Protein AF-A0A1J4KZP5-F1 (afdb_monomer_lite)

Organism: NCBI:txid1144522

Foldseek 3Di:
DDDDDDDPDPPPDDDPPDPPDPPDDDPPPDDDDPPVVVVVVVVVVVVVVVVVVVVVVVVVVVVVVVVVVVVVVVVVVVVVVVVVVVVVVVVVVVVVVVVVVVVVVVVVLVVLVVLLVVQQVCLAVQHDPVPDPPDPVVVNCVSNVHDRHRPPVPPPVVNVVVLVVDPQNPPPDDPVSVVVSVVVVVVVVVVVVVVDPPPPPVPVVVVVVVVVVVVVVVVVVVVVVVVVVVVVVVVVVVVVVVVVVVDPPVVVVVVVVVVVVVVVPPD

pLDDT: mean 77.29, std 19.83, range [34.78, 98.38]

Sequence (267 aa):
MQTLNFSASADELDLQGKLSKRITPKTARVKYQNHSTLQLLKSDINKYSLEIDALSEINTESRNECNTLVENIEAISKGLNHNIDMITETNRKLERSNAKLNYSIDRQAYLIKKISSLYRDLSLSGIDIKKFDNVEFDLIVKLTGKEYKVKNFDINESIRKMINQTPYFKGVKGHEDFLRRCSSLVKDSNEVIFRLPKFTGNGYQEKINKLKAYNEEMHAKIAEEINELSYEKDRIVNQASTSNSKIPNSKKYLDILLSTNDDLYAF

Structure (mmCIF, N/CA/C/O backbone):
data_AF-A0A1J4KZP5-F1
#
_entry.id   AF-A0A1J4KZP5-F1
#
loop_
_atom_site.group_PDB
_atom_site.id
_atom_site.type_symbol
_atom_site.label_atom_id
_atom_site.label_alt_id
_atom_site.label_comp_id
_atom_site.label_asym_id
_atom_site.label_entity_id
_atom_site.label_seq_id
_atom_site.pdbx_PDB_ins_code
_atom_site.Cartn_x
_atom_site.Cartn_y
_atom_site.Cartn_z
_atom_site.occupancy
_atom_site.B_iso_or_equiv
_atom_site.auth_seq_id
_atom_site.auth_comp_id
_atom_site.auth_asym_id
_atom_site.auth_atom_id
_atom_site.pdbx_PDB_model_num
ATOM 1 N N . MET A 1 1 ? -0.290 2.948 -26.843 1.00 42.56 1 MET A N 1
ATOM 2 C CA . MET A 1 1 ? -0.193 2.973 -28.315 1.00 42.56 1 MET A CA 1
ATOM 3 C C . MET A 1 1 ? -0.294 4.419 -28.759 1.00 42.56 1 MET A C 1
ATOM 5 O O . MET A 1 1 ? -1.391 4.948 -28.842 1.00 42.56 1 MET A O 1
ATOM 9 N N . GLN A 1 2 ? 0.849 5.079 -28.927 1.00 36.44 2 GLN A N 1
ATOM 10 C CA . GLN A 1 2 ? 0.938 6.391 -29.561 1.00 36.44 2 GLN A CA 1
ATOM 11 C C . GLN A 1 2 ? 1.571 6.158 -30.929 1.00 36.44 2 GLN A C 1
ATOM 13 O O . GLN A 1 2 ? 2.688 5.657 -31.024 1.00 36.44 2 GLN A O 1
ATOM 18 N N . THR A 1 3 ? 0.810 6.435 -31.978 1.00 34.84 3 THR A N 1
ATOM 19 C CA . THR A 1 3 ? 1.277 6.461 -33.361 1.00 34.84 3 THR A CA 1
ATOM 20 C C . THR A 1 3 ? 2.194 7.666 -33.532 1.00 34.84 3 THR A C 1
ATOM 22 O O . THR A 1 3 ? 1.734 8.806 -33.467 1.00 34.84 3 THR A O 1
ATOM 25 N N . LEU A 1 4 ? 3.492 7.424 -33.716 1.00 35.78 4 LEU A N 1
ATOM 26 C CA . LEU A 1 4 ? 4.426 8.456 -34.152 1.00 35.78 4 LEU A CA 1
ATOM 27 C C . LEU A 1 4 ? 4.206 8.693 -35.648 1.00 35.78 4 LEU A C 1
ATOM 29 O O . LEU A 1 4 ? 4.568 7.868 -36.484 1.00 35.78 4 LEU A O 1
ATOM 33 N N . ASN A 1 5 ? 3.568 9.821 -35.957 1.00 36.59 5 ASN A N 1
ATOM 34 C CA . ASN A 1 5 ? 3.497 10.383 -37.297 1.00 36.59 5 ASN A CA 1
ATOM 35 C C . ASN A 1 5 ? 4.912 10.759 -37.748 1.00 36.59 5 ASN A C 1
ATOM 37 O O . ASN A 1 5 ? 5.456 11.772 -37.312 1.00 36.59 5 ASN A O 1
ATOM 41 N N . PHE A 1 6 ? 5.489 9.963 -38.645 1.00 34.78 6 PHE A N 1
ATOM 42 C CA . PHE A 1 6 ? 6.582 10.424 -39.489 1.00 34.78 6 PHE A CA 1
ATOM 43 C C . PHE A 1 6 ? 5.989 11.355 -40.548 1.00 34.78 6 PHE A C 1
ATOM 45 O O . PHE A 1 6 ? 5.356 10.914 -41.505 1.00 34.78 6 PHE A O 1
ATOM 52 N N . SER A 1 7 ? 6.167 12.661 -40.359 1.00 34.94 7 SER A N 1
ATOM 53 C CA . SER A 1 7 ? 6.019 13.631 -41.436 1.00 34.94 7 SER A CA 1
ATOM 54 C C . SER A 1 7 ? 7.129 13.371 -42.453 1.00 34.94 7 SER A C 1
ATOM 56 O O . SER A 1 7 ? 8.280 13.747 -42.232 1.00 34.94 7 SER A O 1
ATOM 58 N N . ALA A 1 8 ? 6.786 12.698 -43.550 1.00 38.16 8 ALA A N 1
ATOM 59 C CA . ALA A 1 8 ? 7.582 12.737 -44.764 1.00 38.16 8 ALA A CA 1
ATOM 60 C C . ALA A 1 8 ? 7.671 14.207 -45.203 1.00 38.16 8 ALA A C 1
ATOM 62 O O . ALA A 1 8 ? 6.655 14.824 -45.527 1.00 38.16 8 ALA A O 1
ATOM 63 N N . SER A 1 9 ? 8.871 14.785 -45.125 1.00 37.03 9 SER A N 1
ATOM 64 C CA . SER A 1 9 ? 9.136 16.109 -45.679 1.00 37.03 9 SER A CA 1
ATOM 65 C C . SER A 1 9 ? 8.999 16.016 -47.192 1.00 37.03 9 SER A C 1
ATOM 67 O O . SER A 1 9 ? 9.661 15.210 -47.845 1.00 37.03 9 SER A O 1
ATOM 69 N N . ALA A 1 10 ? 8.074 16.809 -47.712 1.00 42.78 10 ALA A N 1
ATOM 70 C CA . ALA A 1 10 ? 7.699 16.892 -49.107 1.00 42.78 10 ALA A CA 1
ATOM 71 C C . ALA A 1 10 ? 8.759 17.653 -49.919 1.00 42.78 10 ALA A C 1
ATOM 73 O O . ALA A 1 10 ? 8.571 18.829 -50.197 1.00 42.78 10 ALA A O 1
ATOM 74 N N . ASP A 1 11 ? 9.840 16.974 -50.311 1.00 38.78 11 ASP A N 1
ATOM 75 C CA . ASP A 1 11 ? 10.824 17.498 -51.281 1.00 38.78 11 ASP A CA 1
ATOM 76 C C . ASP A 1 11 ? 11.015 16.589 -52.513 1.00 38.78 11 ASP A C 1
ATOM 78 O O . ASP A 1 11 ? 11.956 16.737 -53.289 1.00 38.78 11 ASP A O 1
ATOM 82 N N . GLU A 1 12 ? 10.074 15.679 -52.762 1.00 46.03 12 GLU A N 1
ATOM 83 C CA . GLU A 1 12 ? 9.961 14.944 -54.024 1.00 46.03 12 GLU A CA 1
ATOM 84 C C . GLU A 1 12 ? 8.637 15.307 -54.693 1.00 46.03 12 GLU A C 1
ATOM 86 O O . GLU A 1 12 ? 7.641 14.631 -54.468 1.00 46.03 12 GLU A O 1
ATOM 91 N N . LEU A 1 13 ? 8.612 16.410 -55.456 1.00 44.50 13 LEU A N 1
ATOM 92 C CA . LEU A 1 13 ? 7.716 16.668 -56.602 1.00 44.50 13 LEU A CA 1
ATOM 93 C C . LEU A 1 13 ? 7.817 18.141 -57.050 1.00 44.50 13 LEU A C 1
ATOM 95 O O . LEU A 1 13 ? 6.864 18.893 -56.901 1.00 44.50 13 LEU A O 1
ATOM 99 N N . ASP A 1 14 ? 8.940 18.560 -57.649 1.00 41.09 14 ASP A N 1
ATOM 100 C CA . ASP A 1 14 ? 8.887 19.608 -58.690 1.00 41.09 14 ASP A CA 1
ATOM 101 C C . ASP A 1 14 ? 10.124 19.629 -59.607 1.00 41.09 14 ASP A C 1
ATOM 103 O O . ASP A 1 14 ? 10.929 20.560 -59.621 1.00 41.09 14 ASP A O 1
ATOM 107 N N . LEU A 1 15 ? 10.306 18.577 -60.410 1.00 38.88 15 LEU A N 1
ATOM 108 C CA . LEU A 1 15 ? 11.294 18.598 -61.499 1.00 38.88 15 LEU A CA 1
ATOM 109 C C . LEU A 1 15 ? 10.770 17.981 -62.804 1.00 38.88 15 LEU A C 1
ATOM 111 O O . LEU A 1 15 ? 11.521 17.407 -63.587 1.00 38.88 15 LEU A O 1
ATOM 115 N N . GLN A 1 16 ? 9.472 18.149 -63.081 1.00 42.78 16 GLN A N 1
ATOM 116 C CA . GLN A 1 16 ? 8.874 17.833 -64.391 1.00 42.78 16 GLN A CA 1
ATOM 117 C C . GLN A 1 16 ? 8.316 19.054 -65.150 1.00 42.78 16 GLN A C 1
ATOM 119 O O . GLN A 1 16 ? 7.662 18.902 -66.178 1.00 42.78 16 GLN A O 1
ATOM 124 N N . GLY A 1 17 ? 8.642 20.278 -64.722 1.00 41.97 17 GLY A N 1
ATOM 125 C CA . GLY A 1 17 ? 8.128 21.519 -65.319 1.00 41.97 17 GLY A CA 1
ATOM 126 C C . GLY A 1 17 ? 9.032 22.253 -66.319 1.00 41.97 17 GLY A C 1
ATOM 127 O O . GLY A 1 17 ? 8.705 23.373 -66.702 1.00 41.97 17 GLY A O 1
ATOM 128 N N . LYS A 1 18 ? 10.171 21.694 -66.756 1.00 43.22 18 LYS A N 1
ATOM 129 C CA . LYS A 1 18 ? 11.018 22.307 -67.804 1.00 43.22 18 LYS A CA 1
ATOM 130 C C . LYS A 1 18 ? 11.540 21.263 -68.789 1.00 43.22 18 LYS A C 1
ATOM 132 O O . LYS A 1 18 ? 12.715 20.906 -68.787 1.00 43.22 18 LYS A O 1
ATOM 137 N N . LEU A 1 19 ? 10.671 20.841 -69.708 1.00 47.38 19 LEU A N 1
ATOM 138 C CA . LEU A 1 19 ? 11.071 20.333 -71.025 1.00 47.38 19 LEU A CA 1
ATOM 139 C C . LEU A 1 19 ? 11.749 21.470 -71.810 1.00 47.38 19 LEU A C 1
ATOM 141 O O . LEU A 1 19 ? 11.187 22.068 -72.726 1.00 47.38 19 LEU A O 1
ATOM 145 N N . SER A 1 20 ? 12.978 21.803 -71.418 1.00 46.62 20 SER A N 1
ATOM 146 C CA . SER A 1 20 ? 13.855 22.652 -72.209 1.00 46.62 20 SER A CA 1
ATOM 147 C C . SER A 1 20 ? 14.329 21.815 -73.393 1.00 46.62 20 SER A C 1
ATOM 149 O O . SER A 1 20 ? 15.017 20.810 -73.221 1.00 46.62 20 SER A O 1
ATOM 151 N N . LYS A 1 21 ? 13.836 22.182 -74.580 1.00 49.34 21 LYS A N 1
ATOM 152 C CA . LYS A 1 21 ? 14.154 21.658 -75.917 1.00 49.34 21 LYS A CA 1
ATOM 153 C C . LYS A 1 21 ? 15.413 20.778 -75.944 1.00 49.34 21 LYS A C 1
ATOM 155 O O . LYS A 1 21 ? 16.528 21.290 -75.863 1.00 49.34 21 LYS A O 1
ATOM 160 N N . ARG A 1 22 ? 15.239 19.467 -76.161 1.00 44.53 22 ARG A N 1
ATOM 161 C CA . ARG A 1 22 ? 16.328 18.593 -76.624 1.00 44.53 22 ARG A CA 1
ATOM 16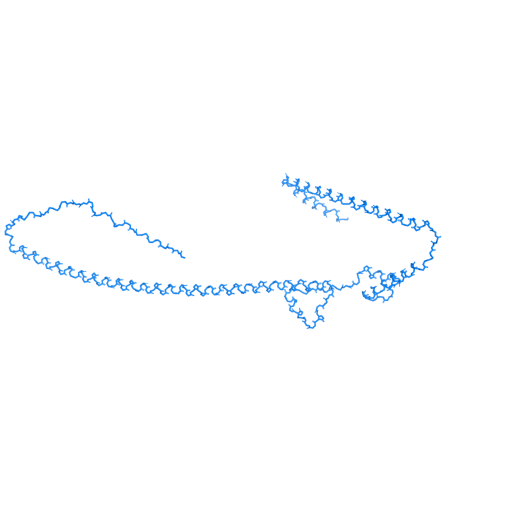2 C C . ARG A 1 22 ? 16.754 19.061 -78.014 1.00 44.53 22 ARG A C 1
ATOM 164 O O . ARG A 1 22 ? 16.212 18.631 -79.026 1.00 44.53 22 ARG A O 1
ATOM 171 N N . ILE A 1 23 ? 17.711 19.979 -78.054 1.00 47.62 23 ILE A N 1
ATOM 172 C CA . ILE A 1 23 ? 18.472 20.287 -79.256 1.00 47.62 23 ILE A CA 1
ATOM 173 C C . ILE A 1 23 ? 19.489 19.157 -79.381 1.00 47.62 23 ILE A C 1
ATOM 175 O O . ILE A 1 23 ? 20.506 19.144 -78.694 1.00 47.62 23 ILE A O 1
ATOM 179 N N . THR A 1 24 ? 19.203 18.170 -80.228 1.00 51.34 24 THR A N 1
ATOM 180 C CA . THR A 1 24 ? 20.244 17.266 -80.726 1.00 51.34 24 THR A CA 1
ATOM 181 C C . THR A 1 24 ? 21.338 18.123 -81.364 1.00 51.34 24 THR A C 1
ATOM 183 O O . THR A 1 24 ? 21.013 18.934 -82.242 1.00 51.34 24 THR A O 1
ATOM 186 N N . PRO A 1 25 ? 22.614 17.989 -80.961 1.00 45.78 25 PRO A N 1
ATOM 187 C CA . PRO A 1 25 ? 23.682 18.744 -81.588 1.00 45.78 25 PRO A CA 1
ATOM 188 C C . PRO A 1 25 ? 23.733 18.336 -83.058 1.00 45.78 25 PRO A C 1
ATOM 190 O O . PRO A 1 25 ? 23.943 17.166 -83.379 1.00 45.78 25 PRO A O 1
ATOM 193 N N . LYS A 1 26 ? 23.525 19.293 -83.969 1.00 48.31 26 LYS A N 1
ATOM 194 C CA . LYS A 1 26 ? 23.906 19.099 -85.368 1.00 48.31 26 LYS A CA 1
ATOM 195 C C . LYS A 1 26 ? 25.405 18.816 -85.365 1.00 48.31 26 LYS A C 1
ATOM 197 O O . LYS A 1 26 ? 26.183 19.663 -84.932 1.00 48.31 26 LYS A O 1
ATOM 202 N N . THR A 1 27 ? 25.801 17.636 -85.829 1.00 49.97 27 THR A N 1
ATOM 203 C CA . THR A 1 27 ? 27.196 17.264 -86.068 1.00 49.97 27 THR A CA 1
ATOM 204 C C . THR A 1 27 ? 27.763 18.161 -87.164 1.00 49.97 27 THR A C 1
ATOM 206 O O . THR A 1 27 ? 27.787 17.822 -88.345 1.00 49.97 27 THR A O 1
ATOM 209 N N . ALA A 1 28 ? 28.231 19.345 -86.773 1.00 48.66 28 ALA A N 1
ATOM 210 C CA . ALA A 1 28 ? 29.218 20.062 -87.552 1.00 48.66 28 ALA A CA 1
ATOM 211 C C . ALA A 1 28 ? 30.456 19.160 -87.592 1.00 48.66 28 ALA A C 1
ATOM 213 O O . ALA A 1 28 ? 31.049 18.872 -86.553 1.00 48.66 28 ALA A O 1
ATOM 214 N N . ARG A 1 29 ? 30.815 18.655 -88.779 1.00 49.34 29 ARG A N 1
ATOM 215 C CA . ARG A 1 29 ? 32.100 17.982 -88.995 1.00 49.34 29 ARG A CA 1
ATOM 216 C C . ARG A 1 29 ? 33.203 18.978 -88.645 1.00 49.34 29 ARG A C 1
ATOM 218 O O . ARG A 1 29 ? 33.529 19.862 -89.436 1.00 49.34 29 ARG A O 1
ATOM 225 N N . VAL A 1 30 ? 33.735 18.850 -87.436 1.00 49.19 30 VAL A N 1
ATOM 226 C CA . VAL A 1 30 ? 34.902 19.595 -86.979 1.00 49.19 30 VAL A CA 1
ATOM 227 C C . VAL A 1 30 ? 36.085 19.134 -87.829 1.00 49.19 30 VAL A C 1
ATOM 229 O O . VAL A 1 30 ? 36.396 17.945 -87.894 1.00 49.19 30 VAL A O 1
ATOM 232 N N . LYS A 1 31 ? 36.695 20.086 -88.541 1.00 55.09 31 LYS A N 1
ATOM 233 C CA . LYS A 1 31 ? 37.961 19.908 -89.262 1.00 55.09 31 LYS A CA 1
ATOM 234 C C . LYS A 1 31 ? 39.017 19.368 -88.293 1.00 55.09 31 LYS A C 1
ATOM 236 O O . LYS A 1 31 ? 39.076 19.844 -87.165 1.00 55.09 31 LYS A O 1
ATOM 241 N N . TYR A 1 32 ? 39.814 18.402 -88.762 1.00 54.66 32 TYR A N 1
ATOM 242 C CA . TYR A 1 32 ? 40.933 17.749 -88.070 1.00 54.66 32 TYR A CA 1
ATOM 243 C C . TYR A 1 32 ? 41.506 18.578 -86.911 1.00 54.66 32 TYR A C 1
ATOM 245 O O . TYR A 1 32 ? 42.241 19.542 -87.122 1.00 54.66 32 TYR A O 1
ATOM 253 N N . GLN A 1 33 ? 41.156 18.192 -85.683 1.00 57.78 33 GLN A N 1
ATOM 254 C CA . GLN A 1 33 ? 41.867 18.651 -84.497 1.00 57.78 33 GLN A CA 1
ATOM 255 C C . GLN A 1 33 ? 43.280 18.065 -84.537 1.00 57.78 33 GLN A C 1
ATOM 257 O O . GLN A 1 33 ? 43.459 16.892 -84.873 1.00 57.78 33 GLN A O 1
ATOM 262 N N . ASN A 1 34 ? 44.281 18.886 -84.212 1.00 62.59 34 ASN A N 1
ATOM 263 C CA . ASN A 1 34 ? 45.666 18.444 -84.085 1.00 62.59 34 ASN A CA 1
ATOM 264 C C . ASN A 1 34 ? 45.733 17.196 -83.192 1.00 62.59 34 ASN A C 1
ATOM 266 O O . ASN A 1 34 ? 45.142 17.165 -82.112 1.00 62.59 34 ASN A O 1
ATOM 270 N N . HIS A 1 35 ? 46.475 16.176 -83.631 1.00 67.94 35 HIS A N 1
ATOM 271 C CA . HIS A 1 35 ? 46.657 14.909 -82.912 1.00 67.94 35 HIS A CA 1
ATOM 272 C C . HIS A 1 35 ? 47.074 15.118 -81.441 1.00 67.94 35 HIS A C 1
ATOM 274 O O . HIS A 1 35 ? 46.711 14.332 -80.570 1.00 67.94 35 HIS A O 1
ATOM 280 N N . SER A 1 36 ? 47.784 16.210 -81.141 1.00 72.12 36 SER A N 1
ATOM 281 C CA . SER A 1 36 ? 48.160 16.615 -79.782 1.00 72.12 36 SER A CA 1
ATOM 282 C C . SER A 1 36 ? 46.966 16.947 -78.876 1.00 72.12 36 SER A C 1
ATOM 284 O O . SER A 1 36 ? 46.954 16.532 -77.723 1.00 72.12 36 SER A O 1
ATOM 286 N N . THR A 1 37 ? 45.936 17.635 -79.376 1.00 79.44 37 THR A N 1
ATOM 287 C CA . THR A 1 37 ? 44.737 17.991 -78.594 1.00 79.44 37 THR A CA 1
ATOM 288 C C . THR A 1 37 ? 43.895 16.760 -78.259 1.00 79.44 37 THR A C 1
ATOM 290 O O . THR A 1 37 ? 43.376 16.648 -77.152 1.00 79.44 37 THR A O 1
ATOM 293 N N . LEU A 1 38 ? 43.804 15.801 -79.186 1.00 81.38 38 LEU A N 1
ATOM 294 C CA . LEU A 1 38 ? 43.092 14.540 -78.960 1.00 81.38 38 LEU A CA 1
ATOM 295 C C . LEU A 1 38 ? 43.816 13.650 -77.931 1.00 81.38 38 LEU A C 1
ATOM 297 O O . LEU A 1 38 ? 43.171 13.002 -77.111 1.00 81.38 38 LEU A O 1
ATOM 301 N N . GLN A 1 39 ? 45.152 13.637 -77.955 1.00 81.62 39 GLN A N 1
ATOM 302 C CA . GLN A 1 39 ? 45.975 12.925 -76.969 1.00 81.62 39 GLN A CA 1
ATOM 303 C C . GLN A 1 39 ? 45.837 13.530 -75.564 1.00 81.62 39 GLN A C 1
ATOM 305 O O . GLN A 1 39 ? 45.686 12.782 -74.601 1.00 81.62 39 GLN A O 1
ATOM 310 N N . LEU A 1 40 ? 45.813 14.865 -75.449 1.00 85.88 40 LEU A N 1
ATOM 311 C CA . LEU A 1 40 ? 45.552 15.562 -74.183 1.00 85.88 40 LEU A CA 1
ATOM 312 C C . LEU A 1 40 ? 44.167 15.214 -73.627 1.00 85.88 40 LEU A C 1
ATOM 314 O O . LEU A 1 40 ? 44.063 14.773 -72.489 1.00 85.88 40 LEU A O 1
ATOM 318 N N . LEU A 1 41 ? 43.125 15.287 -74.461 1.00 89.25 41 LEU A N 1
ATOM 319 C CA . LEU A 1 41 ? 41.768 14.917 -74.054 1.00 89.25 41 LEU A CA 1
ATOM 320 C C . LEU A 1 41 ? 41.682 13.454 -73.593 1.00 89.25 41 LEU A C 1
ATOM 322 O O . LEU A 1 41 ? 41.033 13.157 -72.596 1.00 89.25 41 LEU A O 1
ATOM 326 N N . LYS A 1 42 ? 42.352 12.531 -74.292 1.00 89.69 42 LYS A N 1
ATOM 327 C CA . LYS A 1 42 ? 42.414 11.119 -73.890 1.00 89.69 42 LYS A CA 1
ATOM 328 C C . LYS A 1 42 ? 43.116 10.941 -72.539 1.00 89.69 42 LYS A C 1
ATOM 330 O O . LYS A 1 42 ? 42.673 10.131 -71.730 1.00 89.69 42 LYS A O 1
ATOM 335 N N . SER A 1 43 ? 44.188 11.693 -72.295 1.00 92.12 43 SER A N 1
ATOM 336 C CA . SER A 1 43 ? 44.889 11.698 -71.008 1.00 92.12 43 SER A CA 1
ATOM 337 C C . SER A 1 43 ? 43.994 12.214 -69.880 1.00 92.12 43 SER A C 1
ATOM 339 O O . SER A 1 43 ? 43.938 11.592 -68.821 1.00 92.12 43 SER A O 1
ATOM 341 N N . ASP A 1 44 ? 43.260 13.302 -70.113 1.00 94.25 44 ASP A N 1
ATOM 342 C CA . ASP A 1 44 ? 42.332 13.869 -69.130 1.00 94.25 44 ASP A CA 1
ATOM 343 C C . ASP A 1 44 ? 41.171 12.914 -68.836 1.00 94.25 44 ASP A C 1
ATOM 345 O O . ASP A 1 44 ? 40.841 12.695 -67.674 1.00 94.25 44 ASP A O 1
ATOM 349 N N . ILE A 1 45 ? 40.601 12.272 -69.864 1.00 93.62 45 ILE A N 1
ATOM 350 C CA . ILE A 1 45 ? 39.568 11.237 -69.695 1.00 93.62 45 ILE A CA 1
ATOM 351 C C . ILE A 1 45 ? 40.086 10.099 -68.815 1.00 93.62 45 ILE A C 1
ATOM 353 O O . ILE A 1 45 ? 39.400 9.693 -67.884 1.00 93.62 45 ILE A O 1
ATOM 357 N N . ASN A 1 46 ? 41.300 9.606 -69.072 1.00 93.81 46 ASN A N 1
ATOM 358 C CA . ASN A 1 46 ? 41.883 8.537 -68.263 1.00 93.81 46 ASN A CA 1
ATOM 359 C C . ASN A 1 46 ? 42.110 8.983 -66.813 1.00 93.81 46 ASN A C 1
ATOM 361 O O . ASN A 1 46 ? 41.817 8.226 -65.892 1.00 93.81 46 ASN A O 1
ATOM 365 N N . LYS A 1 47 ? 42.593 10.214 -66.601 1.00 95.81 47 LYS A N 1
ATOM 366 C CA . LYS A 1 47 ? 42.786 10.779 -65.261 1.00 95.81 47 LYS A CA 1
ATOM 367 C C . LYS A 1 47 ? 41.463 10.867 -64.498 1.00 95.81 47 LYS A C 1
ATOM 369 O O . LYS A 1 47 ? 41.388 10.385 -63.374 1.00 95.81 47 LYS A O 1
ATOM 374 N N . TYR A 1 48 ? 40.431 11.446 -65.109 1.00 96.38 48 TYR A N 1
ATOM 375 C CA . TYR A 1 48 ? 39.120 11.561 -64.474 1.00 96.38 48 TYR A CA 1
ATOM 376 C C . TYR A 1 48 ? 38.450 10.202 -64.275 1.00 96.38 48 TYR A C 1
ATOM 378 O O . TYR A 1 48 ? 37.763 10.022 -63.279 1.00 96.38 48 TYR A O 1
ATOM 386 N N . SER A 1 49 ? 38.674 9.230 -65.164 1.00 95.94 49 SER A N 1
ATOM 387 C CA . SER A 1 49 ? 38.184 7.861 -64.966 1.00 95.94 49 SER A CA 1
ATOM 388 C C . SER A 1 49 ? 38.783 7.235 -63.707 1.00 95.94 49 SER A C 1
ATOM 390 O O . SER A 1 49 ? 38.040 6.720 -62.884 1.00 95.94 49 SER A O 1
ATOM 392 N N . LEU A 1 50 ? 40.102 7.352 -63.516 1.00 95.50 50 LEU A N 1
ATOM 393 C CA . LEU A 1 50 ? 40.773 6.853 -62.310 1.00 95.50 50 LEU A CA 1
ATOM 394 C C . LEU A 1 50 ? 40.284 7.563 -61.039 1.00 95.50 50 LEU A C 1
ATOM 396 O O . LEU A 1 50 ? 40.131 6.932 -59.998 1.00 95.50 50 LEU A O 1
ATOM 400 N N . GLU A 1 51 ? 40.025 8.870 -61.118 1.00 97.00 51 GLU A N 1
ATOM 401 C CA . GLU A 1 51 ? 39.477 9.644 -59.999 1.00 97.00 51 GLU A CA 1
ATOM 402 C C . GLU A 1 51 ? 38.040 9.220 -59.657 1.00 97.00 51 GLU A C 1
ATOM 404 O O . GLU A 1 51 ? 37.704 9.073 -58.484 1.00 97.00 51 GLU A O 1
ATOM 409 N N . ILE A 1 52 ? 37.204 8.964 -60.669 1.00 96.62 52 ILE A N 1
ATOM 410 C CA . ILE A 1 52 ? 35.845 8.439 -60.488 1.00 96.62 52 ILE A CA 1
ATOM 411 C C . ILE A 1 52 ? 35.882 7.056 -59.836 1.00 96.62 52 ILE A C 1
ATOM 413 O O . ILE A 1 52 ? 35.111 6.815 -58.908 1.00 96.62 52 ILE A O 1
ATOM 417 N N . ASP A 1 53 ? 36.777 6.173 -60.281 1.00 96.38 53 ASP A N 1
ATOM 418 C CA . ASP A 1 53 ? 36.911 4.827 -59.719 1.00 96.38 53 ASP A CA 1
ATOM 419 C C . ASP A 1 53 ? 37.316 4.891 -58.237 1.00 96.38 53 ASP A C 1
ATOM 421 O O . ASP A 1 53 ? 36.670 4.266 -57.394 1.00 96.38 53 ASP A O 1
ATOM 425 N N . ALA A 1 54 ? 38.297 5.734 -57.894 1.00 96.62 54 ALA A N 1
ATOM 426 C CA . ALA A 1 54 ? 38.721 5.948 -56.509 1.00 96.62 54 ALA A CA 1
ATOM 427 C C . ALA A 1 54 ? 37.595 6.530 -55.632 1.00 96.62 54 ALA A C 1
ATOM 429 O O . ALA A 1 54 ? 37.358 6.063 -54.519 1.00 96.62 54 ALA A O 1
ATOM 430 N N . LEU A 1 55 ? 36.853 7.525 -56.132 1.00 97.06 55 LEU A N 1
ATOM 431 C CA . LEU A 1 55 ? 35.700 8.085 -55.416 1.00 97.06 55 LEU A CA 1
ATOM 432 C C . LEU A 1 55 ? 34.569 7.061 -55.250 1.00 97.06 55 LEU A C 1
ATOM 434 O O . LEU A 1 55 ? 33.880 7.061 -54.229 1.00 97.06 55 LEU A O 1
ATOM 438 N N . SER A 1 56 ? 34.369 6.186 -56.237 1.00 97.19 56 SER A N 1
ATOM 439 C CA . SER A 1 56 ? 33.377 5.113 -56.173 1.00 97.19 56 SER A CA 1
ATOM 440 C C . SER A 1 56 ? 33.736 4.072 -55.112 1.00 97.19 56 SER A C 1
ATOM 442 O O . SER A 1 56 ? 32.847 3.598 -54.400 1.00 97.19 56 SER A O 1
ATOM 444 N N . GLU A 1 57 ? 35.019 3.738 -54.974 1.00 97.31 57 GLU A N 1
ATOM 445 C CA . GLU A 1 57 ? 35.518 2.842 -53.928 1.00 97.31 57 GLU A CA 1
ATOM 446 C C . GLU A 1 57 ? 35.292 3.445 -52.534 1.00 97.31 57 GLU A C 1
ATOM 448 O O . GLU A 1 57 ? 34.607 2.829 -51.716 1.00 97.31 57 GLU A O 1
ATOM 453 N N . ILE A 1 58 ? 35.719 4.697 -52.315 1.00 97.62 58 ILE A N 1
ATOM 454 C CA . ILE A 1 58 ? 35.510 5.421 -51.046 1.00 97.62 58 ILE A CA 1
ATOM 455 C C . ILE A 1 58 ? 34.019 5.487 -50.685 1.00 97.62 58 ILE A C 1
ATOM 457 O O . ILE A 1 58 ? 33.627 5.218 -49.551 1.00 97.62 58 ILE A O 1
ATOM 461 N N . ASN A 1 59 ? 33.155 5.816 -51.648 1.00 97.56 59 ASN A N 1
ATOM 462 C CA . ASN A 1 59 ? 31.711 5.885 -51.419 1.00 97.56 59 ASN A CA 1
ATOM 463 C C . ASN A 1 59 ? 31.116 4.510 -51.071 1.00 97.56 59 ASN A C 1
ATOM 465 O O . ASN A 1 59 ? 30.196 4.414 -50.260 1.00 97.56 59 ASN A O 1
ATOM 469 N N . THR A 1 60 ? 31.630 3.435 -51.672 1.00 97.94 60 THR A N 1
ATOM 470 C CA . THR A 1 60 ? 31.196 2.068 -51.358 1.00 97.94 60 THR A CA 1
ATOM 471 C C . THR A 1 60 ? 31.599 1.681 -49.938 1.00 97.94 60 THR A C 1
ATOM 473 O O . THR A 1 60 ? 30.768 1.163 -49.193 1.00 97.94 60 THR A O 1
ATOM 476 N N . GLU A 1 61 ? 32.830 1.993 -49.532 1.00 97.94 61 GLU A N 1
ATOM 477 C CA . GLU A 1 61 ? 33.312 1.771 -48.168 1.00 97.94 61 GLU A CA 1
ATOM 478 C C . GLU A 1 61 ? 32.484 2.560 -47.145 1.00 97.94 61 GLU A C 1
ATOM 480 O O . GLU A 1 61 ? 31.916 1.968 -46.228 1.00 97.94 61 GLU A O 1
ATOM 485 N N . SER A 1 62 ? 32.275 3.862 -47.373 1.00 97.50 62 SER A N 1
ATOM 486 C CA . SER A 1 62 ? 31.441 4.704 -46.501 1.00 97.50 62 SER A CA 1
ATOM 487 C C . SER A 1 62 ? 29.997 4.198 -46.387 1.00 97.50 62 SER A C 1
ATOM 489 O O . SER A 1 62 ? 29.385 4.269 -45.320 1.00 97.50 62 SER A O 1
ATOM 491 N N . ARG A 1 63 ? 29.422 3.656 -47.470 1.00 97.50 63 ARG A N 1
ATOM 492 C CA . ARG A 1 63 ? 28.088 3.033 -47.431 1.00 97.50 63 ARG A CA 1
ATOM 493 C C . ARG A 1 63 ? 28.073 1.762 -46.588 1.00 97.50 63 ARG A C 1
ATOM 495 O O . ARG A 1 63 ? 27.119 1.553 -45.843 1.00 97.50 63 ARG A O 1
ATOM 502 N N . ASN A 1 64 ? 29.113 0.939 -46.673 1.00 97.75 64 ASN A N 1
ATOM 503 C CA . ASN A 1 64 ? 29.226 -0.275 -45.866 1.00 97.75 64 ASN A CA 1
ATOM 504 C C . ASN A 1 64 ? 29.383 0.050 -44.374 1.00 97.75 64 ASN A C 1
ATOM 506 O O . ASN A 1 64 ? 28.727 -0.576 -43.536 1.00 97.75 64 ASN A O 1
ATOM 510 N N . GLU A 1 65 ? 30.183 1.064 -44.036 1.00 98.25 65 GLU A N 1
ATOM 511 C CA . GLU A 1 65 ? 30.293 1.575 -42.665 1.00 98.25 65 GLU A CA 1
ATOM 512 C C . GLU A 1 65 ? 28.944 2.090 -42.155 1.00 98.25 65 GLU A C 1
ATOM 514 O O . GLU A 1 65 ? 28.513 1.737 -41.055 1.00 98.25 65 GLU A O 1
ATOM 519 N N . CYS A 1 66 ? 28.233 2.870 -42.975 1.00 98.00 66 CYS A N 1
ATOM 520 C CA . CYS A 1 66 ? 26.909 3.381 -42.635 1.00 98.00 66 CYS A CA 1
ATOM 521 C C . CYS A 1 66 ? 25.916 2.243 -42.356 1.00 98.00 66 CYS A C 1
ATOM 523 O O . CYS A 1 66 ? 25.243 2.262 -41.327 1.00 98.00 66 CYS A O 1
ATOM 525 N N . ASN A 1 67 ? 25.875 1.218 -43.211 1.00 97.50 67 ASN A N 1
ATOM 526 C CA . ASN A 1 67 ? 25.009 0.054 -43.014 1.00 97.50 67 ASN A CA 1
ATOM 527 C C . ASN A 1 67 ? 25.343 -0.690 -41.713 1.00 97.50 67 ASN A C 1
ATOM 529 O O . ASN A 1 67 ? 24.442 -1.011 -40.941 1.00 97.50 67 ASN A O 1
ATOM 533 N N . THR A 1 68 ? 26.632 -0.879 -41.421 1.00 98.00 68 THR A N 1
ATOM 534 C CA . THR A 1 68 ? 27.088 -1.514 -40.173 1.00 98.00 68 THR A CA 1
ATOM 535 C C . THR A 1 68 ? 26.631 -0.720 -38.946 1.00 98.00 68 THR A C 1
ATOM 537 O O . THR A 1 68 ? 26.168 -1.284 -37.953 1.00 98.00 68 THR A O 1
ATOM 540 N N . LEU A 1 69 ? 26.725 0.611 -38.999 1.00 98.06 69 LEU A N 1
ATOM 541 C CA . LEU A 1 69 ? 26.240 1.479 -37.926 1.00 98.06 69 LEU A CA 1
ATOM 542 C C . LEU A 1 69 ? 24.718 1.402 -37.768 1.00 98.06 69 LEU A C 1
ATOM 544 O O . LEU A 1 69 ? 24.237 1.365 -36.637 1.00 98.06 69 LEU A O 1
ATOM 548 N N . VAL A 1 70 ? 23.964 1.336 -38.868 1.00 97.88 70 VAL A N 1
ATOM 549 C CA . VAL A 1 70 ? 22.502 1.172 -38.841 1.00 97.88 70 VAL A CA 1
ATOM 550 C C . VAL A 1 70 ? 22.110 -0.143 -38.166 1.00 97.88 70 VAL A C 1
ATOM 552 O O . VAL A 1 70 ? 21.268 -0.131 -37.268 1.00 97.88 70 VAL A O 1
ATOM 555 N N . GLU A 1 71 ? 22.756 -1.254 -38.522 1.00 97.75 71 GLU A N 1
ATOM 556 C CA . GLU A 1 71 ? 22.513 -2.563 -37.901 1.00 97.75 71 GLU A CA 1
ATOM 557 C C . GLU A 1 71 ? 22.819 -2.547 -36.396 1.00 97.75 71 GLU A C 1
ATOM 559 O O . GLU A 1 71 ? 22.027 -3.036 -35.584 1.00 97.75 71 GLU A O 1
ATOM 564 N N . ASN A 1 72 ? 23.932 -1.921 -36.001 1.00 98.19 72 ASN A N 1
ATOM 565 C CA . ASN A 1 72 ? 24.299 -1.763 -34.595 1.00 98.19 72 ASN A CA 1
ATOM 566 C C . ASN A 1 72 ? 23.270 -0.929 -33.823 1.00 98.19 72 ASN A C 1
ATOM 568 O O . ASN A 1 72 ? 22.880 -1.299 -32.714 1.00 98.19 72 ASN A O 1
ATOM 572 N N . ILE A 1 73 ? 22.805 0.181 -34.403 1.00 98.25 73 ILE A N 1
ATOM 573 C CA . ILE A 1 73 ? 21.760 1.014 -33.801 1.00 98.25 73 ILE A CA 1
ATOM 574 C C . ILE A 1 73 ? 20.472 0.205 -33.642 1.00 98.25 73 ILE A C 1
ATOM 576 O O . ILE A 1 73 ? 19.876 0.233 -32.568 1.00 98.25 73 ILE A O 1
ATOM 580 N N . GLU A 1 74 ? 20.066 -0.564 -34.654 1.00 97.94 74 GLU A N 1
ATOM 581 C CA . GLU A 1 74 ? 18.863 -1.394 -34.580 1.00 97.94 74 GLU A CA 1
ATOM 582 C C . GLU A 1 74 ? 18.971 -2.458 -33.475 1.00 97.94 74 GLU A C 1
ATOM 584 O O . GLU A 1 74 ? 18.027 -2.654 -32.701 1.00 97.94 74 GLU A O 1
ATOM 589 N N . ALA A 1 75 ? 20.128 -3.112 -33.350 1.00 98.00 75 ALA A N 1
ATOM 590 C CA . ALA A 1 75 ? 20.391 -4.079 -32.288 1.00 98.00 75 ALA A CA 1
ATOM 591 C C . ALA A 1 75 ? 20.315 -3.432 -30.894 1.00 98.00 75 ALA A C 1
ATOM 593 O O . ALA A 1 75 ? 19.648 -3.963 -29.999 1.00 98.00 75 ALA A O 1
ATOM 594 N N . ILE A 1 76 ? 20.929 -2.255 -30.721 1.00 98.25 76 ILE A N 1
ATOM 595 C CA . ILE A 1 76 ? 20.862 -1.482 -29.473 1.00 98.25 76 ILE A CA 1
ATOM 596 C C . ILE A 1 76 ? 19.413 -1.089 -29.168 1.00 98.25 76 ILE A C 1
ATOM 598 O O . ILE A 1 76 ? 18.946 -1.297 -28.048 1.00 98.25 76 ILE A O 1
ATOM 602 N N . SER A 1 77 ? 18.670 -0.574 -30.150 1.00 98.12 77 SER A N 1
ATOM 603 C CA . SER A 1 77 ? 17.264 -0.197 -29.985 1.00 98.12 77 SER A CA 1
ATOM 604 C C . SER A 1 77 ? 16.395 -1.385 -29.567 1.00 98.12 77 SER A C 1
ATOM 606 O O . SER A 1 77 ? 15.572 -1.248 -28.662 1.00 98.12 77 SER A O 1
ATOM 608 N N . LYS A 1 78 ? 16.600 -2.570 -30.157 1.00 98.12 78 LYS A N 1
ATOM 609 C CA . LYS A 1 78 ? 15.904 -3.802 -29.746 1.00 98.12 78 LYS A CA 1
ATOM 610 C C . LYS A 1 78 ? 16.230 -4.181 -28.300 1.00 98.12 78 LYS A C 1
ATOM 612 O O . LYS A 1 78 ? 15.313 -4.484 -27.537 1.00 98.12 78 LYS A O 1
ATOM 617 N N . GLY A 1 79 ? 17.502 -4.111 -27.905 1.00 98.31 79 GLY A N 1
ATOM 618 C CA . GLY A 1 79 ? 17.929 -4.371 -26.527 1.00 98.31 79 GLY A CA 1
ATOM 619 C C . GLY A 1 79 ? 17.314 -3.393 -25.520 1.00 98.31 79 GLY A C 1
ATOM 620 O O . GLY A 1 79 ? 16.811 -3.807 -24.476 1.00 98.31 79 GLY A O 1
ATOM 621 N N . LEU A 1 80 ? 17.278 -2.100 -25.853 1.00 98.06 80 LEU A N 1
ATOM 622 C CA . LEU A 1 80 ? 16.650 -1.075 -25.016 1.00 98.06 80 LEU A CA 1
ATOM 623 C C . LEU A 1 80 ? 15.140 -1.289 -24.878 1.00 98.06 80 LEU A C 1
ATOM 625 O O . LEU A 1 80 ? 14.626 -1.205 -23.765 1.00 98.06 80 LEU A O 1
ATOM 629 N N . ASN A 1 81 ? 14.442 -1.628 -25.963 1.00 98.31 81 ASN A N 1
ATOM 630 C CA . ASN A 1 81 ? 13.012 -1.940 -25.913 1.00 98.31 81 ASN A CA 1
ATOM 631 C C . ASN A 1 81 ? 12.729 -3.145 -25.008 1.00 98.31 81 ASN A C 1
ATOM 633 O O . ASN A 1 81 ? 11.841 -3.083 -24.161 1.00 98.31 81 ASN A O 1
ATOM 637 N N . HIS A 1 82 ? 13.539 -4.202 -25.107 1.00 98.06 82 HIS A N 1
ATOM 638 C CA . HIS A 1 82 ? 13.410 -5.353 -24.218 1.00 98.06 82 HIS A CA 1
ATOM 639 C C . HIS A 1 82 ? 13.626 -4.976 -22.742 1.00 98.06 82 HIS A C 1
ATOM 641 O O . HIS A 1 82 ? 12.863 -5.395 -21.869 1.00 98.06 82 HIS A O 1
ATOM 647 N N . ASN A 1 83 ? 14.624 -4.136 -22.454 1.00 98.38 83 ASN A N 1
ATOM 648 C CA . ASN A 1 83 ? 14.864 -3.640 -21.098 1.00 98.38 83 ASN A CA 1
ATOM 649 C C . ASN A 1 83 ? 13.684 -2.804 -20.578 1.00 98.38 83 ASN A C 1
ATOM 651 O O . ASN A 1 83 ? 13.295 -2.954 -19.419 1.00 98.38 83 ASN A O 1
ATOM 655 N N . ILE A 1 84 ? 13.089 -1.959 -21.426 1.00 98.38 84 ILE A N 1
ATOM 656 C CA . ILE A 1 84 ? 11.892 -1.177 -21.089 1.00 98.38 84 ILE A CA 1
ATOM 657 C C . ILE A 1 84 ? 10.734 -2.107 -20.717 1.00 98.38 84 ILE A C 1
ATOM 659 O O . ILE A 1 84 ? 10.092 -1.890 -19.686 1.00 98.38 84 ILE A O 1
ATOM 663 N N . ASP A 1 85 ? 10.489 -3.159 -21.497 1.00 98.12 85 ASP A N 1
ATOM 664 C CA . ASP A 1 85 ? 9.426 -4.128 -21.217 1.00 98.12 85 ASP A CA 1
ATOM 665 C C . ASP A 1 85 ? 9.652 -4.843 -19.875 1.00 98.12 85 ASP A C 1
ATOM 667 O O . ASP A 1 85 ? 8.741 -4.933 -19.044 1.00 98.12 85 ASP A O 1
ATOM 671 N N . MET A 1 86 ? 10.886 -5.283 -19.614 1.00 98.19 86 MET A N 1
ATOM 672 C CA . MET A 1 86 ? 11.265 -5.960 -18.369 1.00 98.19 86 MET A CA 1
ATOM 673 C C . MET A 1 86 ? 11.113 -5.064 -17.134 1.00 98.19 86 MET A C 1
ATOM 675 O O . MET A 1 86 ? 10.572 -5.494 -16.106 1.00 98.19 86 MET A O 1
ATOM 679 N N . ILE A 1 87 ? 11.557 -3.808 -17.223 1.00 98.25 87 ILE A N 1
ATOM 680 C CA . ILE A 1 87 ? 11.405 -2.822 -16.145 1.00 98.25 87 ILE A CA 1
ATOM 681 C C . ILE A 1 87 ? 9.924 -2.516 -15.922 1.00 98.25 87 ILE A C 1
ATOM 683 O O . ILE A 1 87 ? 9.466 -2.487 -14.779 1.00 98.25 87 ILE A O 1
ATOM 687 N N . THR A 1 88 ? 9.152 -2.355 -16.997 1.00 98.19 88 THR A N 1
ATOM 688 C CA . THR A 1 88 ? 7.711 -2.089 -16.918 1.00 98.19 88 THR A CA 1
ATOM 689 C C . THR A 1 88 ? 6.974 -3.221 -16.207 1.00 98.19 88 THR A C 1
ATOM 691 O O . THR A 1 88 ? 6.151 -2.967 -15.324 1.00 98.19 88 THR A O 1
ATOM 694 N N . GLU A 1 89 ? 7.276 -4.478 -16.533 1.00 98.06 89 GLU A N 1
ATOM 695 C CA . GLU A 1 89 ? 6.653 -5.625 -15.867 1.00 98.06 89 GLU A CA 1
ATOM 696 C C . GLU A 1 89 ? 7.075 -5.741 -14.397 1.00 98.06 89 GLU A C 1
ATOM 698 O O . GLU A 1 89 ? 6.252 -6.037 -13.526 1.00 98.06 89 GLU A O 1
ATOM 703 N N . THR A 1 90 ? 8.340 -5.457 -14.090 1.00 98.06 90 THR A N 1
ATOM 704 C CA . THR A 1 90 ? 8.834 -5.444 -12.707 1.00 98.06 90 THR A CA 1
ATOM 705 C C . THR A 1 90 ? 8.131 -4.367 -11.881 1.00 98.06 90 THR A C 1
ATOM 707 O O . THR A 1 90 ? 7.636 -4.657 -10.790 1.00 98.06 90 THR A O 1
ATOM 710 N N . ASN A 1 91 ? 7.985 -3.159 -12.428 1.00 98.31 91 ASN A N 1
ATOM 711 C CA . ASN A 1 91 ? 7.254 -2.071 -11.782 1.00 98.31 91 ASN A CA 1
ATOM 712 C C . ASN A 1 91 ? 5.791 -2.446 -11.532 1.00 98.31 91 ASN A C 1
ATOM 714 O O . ASN A 1 91 ? 5.312 -2.301 -10.410 1.00 98.31 91 ASN A O 1
ATOM 718 N N . ARG A 1 92 ? 5.105 -3.049 -12.510 1.00 98.19 92 ARG A N 1
ATOM 719 C CA . ARG A 1 92 ? 3.726 -3.539 -12.326 1.00 98.19 92 ARG A CA 1
ATOM 720 C C . ARG A 1 92 ? 3.608 -4.561 -11.197 1.00 98.19 92 ARG A C 1
ATOM 722 O O . ARG A 1 92 ? 2.632 -4.547 -10.445 1.00 98.19 92 ARG A O 1
ATOM 729 N N . LYS A 1 93 ? 4.576 -5.472 -11.059 1.00 98.19 93 LYS A N 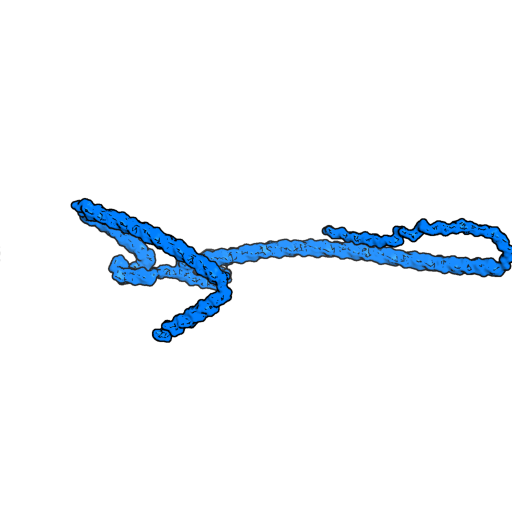1
ATOM 730 C CA . LYS A 1 93 ? 4.596 -6.443 -9.950 1.00 98.19 93 LYS A CA 1
ATOM 731 C C . LYS A 1 93 ? 4.772 -5.748 -8.601 1.00 98.19 93 LYS A C 1
ATOM 733 O O . LYS A 1 93 ? 4.058 -6.090 -7.656 1.00 98.19 93 LYS A O 1
ATOM 738 N N . LEU A 1 94 ? 5.668 -4.765 -8.520 1.00 98.25 94 LEU A N 1
ATOM 739 C CA . LEU A 1 94 ? 5.891 -3.974 -7.308 1.00 98.25 94 LEU A CA 1
ATOM 740 C C . LEU A 1 94 ? 4.655 -3.154 -6.928 1.00 98.25 94 LEU A C 1
ATOM 742 O O . LEU A 1 94 ? 4.236 -3.195 -5.776 1.00 98.25 94 LEU A O 1
ATOM 746 N N . GLU A 1 95 ? 4.005 -2.499 -7.889 1.00 98.31 95 GLU A N 1
ATOM 747 C CA . GLU A 1 95 ? 2.760 -1.752 -7.670 1.00 98.31 95 GLU A CA 1
ATOM 748 C C . GLU A 1 95 ? 1.648 -2.647 -7.111 1.00 98.31 95 GLU A C 1
ATOM 750 O O . GLU A 1 95 ? 1.000 -2.298 -6.122 1.00 98.31 95 GLU A O 1
ATOM 755 N N . ARG A 1 96 ? 1.464 -3.848 -7.677 1.00 97.69 96 ARG A N 1
ATOM 756 C CA . ARG A 1 96 ? 0.499 -4.832 -7.154 1.00 97.69 96 ARG A CA 1
ATOM 757 C C . ARG A 1 96 ? 0.848 -5.281 -5.734 1.00 97.69 96 ARG A C 1
ATOM 759 O O . ARG A 1 96 ? -0.056 -5.483 -4.925 1.00 97.69 96 ARG A O 1
ATOM 766 N N . SER A 1 97 ? 2.133 -5.467 -5.431 1.00 98.06 97 SER A N 1
ATOM 767 C CA . SER A 1 97 ? 2.593 -5.828 -4.085 1.00 98.06 97 SER A CA 1
ATOM 768 C C . SER A 1 97 ? 2.309 -4.708 -3.081 1.00 98.06 97 SER A C 1
ATOM 770 O O . SER A 1 97 ? 1.707 -4.950 -2.034 1.00 98.06 97 SER A O 1
ATOM 772 N N . ASN A 1 98 ? 2.633 -3.466 -3.444 1.00 97.88 98 ASN A N 1
ATOM 773 C CA . ASN A 1 98 ? 2.361 -2.284 -2.631 1.00 97.88 98 ASN A CA 1
ATOM 774 C C . ASN A 1 98 ? 0.862 -2.110 -2.371 1.00 97.88 98 ASN A C 1
ATOM 776 O O . ASN A 1 98 ? 0.466 -1.855 -1.238 1.00 97.88 98 ASN A O 1
ATOM 780 N N . ALA A 1 99 ? 0.010 -2.332 -3.375 1.00 97.88 99 ALA A N 1
ATOM 781 C CA . ALA A 1 99 ? -1.440 -2.283 -3.195 1.00 97.88 99 ALA A CA 1
ATOM 782 C C . ALA A 1 99 ? -1.940 -3.318 -2.167 1.00 97.88 99 ALA A C 1
ATOM 784 O O . ALA A 1 99 ? -2.774 -2.998 -1.318 1.00 97.88 99 ALA A O 1
ATOM 785 N N . LYS A 1 100 ? -1.405 -4.549 -2.191 1.00 97.94 100 LYS A N 1
ATOM 786 C CA . LYS A 1 100 ? -1.740 -5.593 -1.202 1.00 97.94 100 LYS A CA 1
ATOM 787 C C . LYS A 1 100 ? -1.270 -5.233 0.209 1.00 97.94 100 LYS A C 1
ATOM 789 O O . LYS A 1 100 ? -1.986 -5.494 1.180 1.00 97.94 100 LYS A O 1
ATOM 794 N N . LEU A 1 101 ? -0.078 -4.650 0.329 1.00 98.19 101 LEU A N 1
ATOM 795 C CA . LEU A 1 101 ? 0.459 -4.189 1.609 1.00 98.19 101 LEU A CA 1
ATOM 796 C C . LEU A 1 101 ? -0.382 -3.047 2.178 1.00 98.19 101 LEU A C 1
ATOM 798 O O . LEU A 1 101 ? -0.795 -3.135 3.330 1.00 98.19 101 LEU A O 1
ATOM 802 N N . ASN A 1 102 ? -0.726 -2.051 1.362 1.00 98.00 102 ASN A N 1
ATOM 803 C CA . ASN A 1 102 ? -1.592 -0.944 1.769 1.00 98.00 102 ASN A CA 1
ATOM 804 C C . ASN A 1 102 ? -2.954 -1.447 2.256 1.00 98.00 102 ASN A C 1
ATOM 806 O O . ASN A 1 102 ? -3.374 -1.096 3.353 1.00 98.00 102 ASN A O 1
ATOM 810 N N . TYR A 1 103 ? -3.583 -2.373 1.525 1.00 98.06 103 TYR A N 1
ATOM 811 C CA . TYR A 1 103 ? -4.829 -2.999 1.975 1.00 98.06 103 TYR A CA 1
ATOM 812 C C . TYR A 1 103 ? -4.684 -3.697 3.340 1.00 98.06 103 TYR A C 1
ATOM 814 O O . TYR A 1 103 ? -5.574 -3.627 4.189 1.00 98.06 103 TYR A O 1
ATOM 822 N N . SER A 1 104 ? -3.555 -4.371 3.571 1.00 98.12 104 SER A N 1
ATOM 823 C CA . SER A 1 104 ? -3.283 -5.050 4.842 1.00 98.12 104 SER A CA 1
ATOM 824 C C . SER A 1 104 ? -3.071 -4.056 5.987 1.00 98.12 104 SER A C 1
ATOM 826 O O . SER A 1 104 ? -3.594 -4.279 7.079 1.00 98.12 104 SER A O 1
ATOM 828 N N . ILE A 1 105 ? -2.367 -2.950 5.732 1.00 97.75 105 ILE A N 1
ATOM 829 C CA . ILE A 1 105 ? -2.167 -1.848 6.684 1.00 97.75 105 ILE A CA 1
ATOM 830 C C . ILE A 1 105 ? -3.511 -1.212 7.041 1.00 97.75 105 ILE A C 1
ATOM 832 O O . ILE A 1 105 ? -3.832 -1.093 8.222 1.00 97.75 105 ILE A O 1
ATOM 836 N N . ASP A 1 106 ? -4.335 -0.883 6.046 1.00 97.75 106 ASP A N 1
ATOM 837 C CA . ASP A 1 106 ? -5.655 -0.285 6.259 1.00 97.75 106 ASP A CA 1
ATOM 838 C C . ASP A 1 106 ? -6.562 -1.212 7.072 1.00 97.75 106 ASP A C 1
ATOM 840 O O . ASP A 1 106 ? -7.230 -0.788 8.022 1.00 97.75 106 ASP A O 1
ATOM 844 N N . ARG A 1 107 ? -6.540 -2.513 6.755 1.00 97.81 107 ARG A N 1
ATOM 845 C CA . ARG A 1 107 ? -7.283 -3.529 7.504 1.00 97.81 107 ARG A CA 1
ATOM 846 C C . ARG A 1 107 ? -6.796 -3.638 8.948 1.00 97.81 107 ARG A C 1
ATOM 848 O O . ARG A 1 107 ? -7.626 -3.724 9.853 1.00 97.81 107 ARG A O 1
ATOM 855 N N . GLN A 1 108 ? -5.485 -3.628 9.184 1.00 96.25 108 GLN A N 1
ATOM 856 C CA . GLN A 1 108 ? -4.929 -3.640 10.538 1.00 96.25 108 GLN A CA 1
ATOM 857 C C . GLN A 1 108 ? -5.312 -2.373 11.307 1.00 96.25 108 GLN A C 1
ATOM 859 O O . GLN A 1 108 ? -5.802 -2.474 12.429 1.00 96.25 108 GLN A O 1
ATOM 864 N N . ALA A 1 109 ? -5.189 -1.193 10.699 1.00 96.25 109 ALA A N 1
ATOM 865 C CA . ALA A 1 109 ? -5.580 0.073 11.311 1.00 96.25 109 ALA A CA 1
ATOM 866 C C . ALA A 1 109 ? -7.075 0.099 11.675 1.00 96.25 109 ALA A C 1
ATOM 868 O O . ALA A 1 109 ? -7.450 0.562 12.756 1.00 96.25 109 ALA A O 1
ATOM 869 N N . TYR A 1 110 ? -7.936 -0.446 10.811 1.00 97.44 110 TYR A N 1
ATOM 870 C CA . TYR A 1 110 ? -9.359 -0.620 11.100 1.00 97.44 110 TYR A CA 1
ATOM 871 C C . TYR A 1 110 ? -9.596 -1.538 12.309 1.00 97.44 110 TYR A C 1
ATOM 873 O O . TYR A 1 110 ? -10.354 -1.186 13.216 1.00 97.44 110 TYR A O 1
ATOM 881 N N . LEU A 1 111 ? -8.929 -2.696 12.356 1.00 96.38 111 LEU A N 1
ATOM 882 C CA . LEU A 1 111 ? -9.054 -3.636 13.472 1.00 96.38 111 LEU A CA 1
ATOM 883 C C . LEU A 1 111 ? -8.558 -3.031 14.788 1.00 96.38 111 LEU A C 1
ATOM 885 O O . LEU A 1 111 ? -9.235 -3.171 15.803 1.00 96.38 111 LEU A O 1
ATOM 889 N N . ILE A 1 112 ? -7.445 -2.295 14.767 1.00 95.75 112 ILE A N 1
ATOM 890 C CA . ILE A 1 112 ? -6.915 -1.580 15.935 1.00 95.75 112 ILE A CA 1
ATOM 891 C C . ILE A 1 112 ? -7.940 -0.574 16.461 1.00 95.75 112 ILE A C 1
ATOM 893 O O . ILE A 1 112 ? -8.209 -0.543 17.663 1.00 95.75 112 ILE A O 1
ATOM 897 N N . LYS A 1 113 ? -8.573 0.212 15.579 1.00 95.69 113 LYS A N 1
ATOM 898 C CA . LYS A 1 113 ? -9.642 1.146 15.975 1.00 95.69 113 LYS A CA 1
ATOM 899 C C . LYS A 1 113 ? -10.825 0.417 16.609 1.00 95.69 113 LYS A C 1
ATOM 901 O O . LYS A 1 113 ? -11.333 0.858 17.638 1.00 95.69 113 LYS A O 1
ATOM 906 N N . LYS A 1 114 ? -11.239 -0.713 16.030 1.00 96.62 114 LYS A N 1
ATOM 907 C CA . LYS A 1 114 ? -12.343 -1.527 16.554 1.00 96.62 114 LYS A CA 1
ATOM 908 C C . LYS A 1 114 ? -12.021 -2.102 17.937 1.00 96.62 114 LYS A C 1
ATOM 910 O O . LYS A 1 114 ? -12.830 -1.955 18.848 1.00 96.62 114 LYS A O 1
ATOM 915 N N . ILE A 1 115 ? -10.837 -2.693 18.106 1.00 94.38 115 ILE A N 1
ATOM 916 C CA . ILE A 1 115 ? -10.346 -3.197 19.399 1.00 94.38 115 ILE A CA 1
ATOM 917 C C . ILE A 1 115 ? -10.295 -2.059 20.420 1.00 94.38 115 ILE A C 1
ATOM 919 O O . ILE A 1 115 ? -10.760 -2.225 21.543 1.00 94.38 115 ILE A O 1
ATOM 923 N N . SER A 1 116 ? -9.804 -0.885 20.016 1.00 93.75 116 SER A N 1
ATOM 924 C CA . SER A 1 116 ? -9.718 0.281 20.896 1.00 93.75 116 SER A CA 1
ATOM 925 C C . SER A 1 116 ? -11.079 0.746 21.402 1.00 93.75 116 SER A C 1
ATOM 927 O O . SER A 1 116 ? -11.212 1.070 22.581 1.00 93.75 116 SER A O 1
ATOM 929 N N . SER A 1 117 ? -12.087 0.764 20.524 1.00 94.19 117 SER A N 1
ATOM 930 C CA . SER A 1 117 ? -13.464 1.091 20.906 1.00 94.19 117 SER A CA 1
ATOM 931 C C . SER A 1 117 ? -14.014 0.068 21.893 1.00 94.19 117 SER A C 1
ATOM 933 O O . SER A 1 117 ? -14.458 0.444 22.970 1.00 94.19 117 SER A O 1
ATOM 935 N N . LEU A 1 118 ? -13.90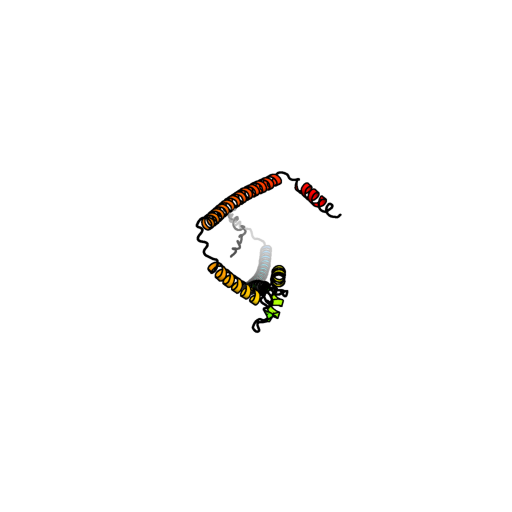2 -1.225 21.572 1.00 94.25 118 LEU A N 1
ATOM 936 C CA . LEU A 1 118 ? -14.406 -2.297 22.431 1.00 94.25 118 LEU A CA 1
ATOM 937 C C . LEU A 1 118 ? -13.738 -2.290 23.808 1.00 94.25 118 LEU A C 1
ATOM 939 O O . LEU A 1 118 ? -14.422 -2.402 24.820 1.00 94.25 118 LEU A O 1
ATOM 943 N N . TYR A 1 119 ? -12.417 -2.106 23.871 1.00 93.88 119 TYR A N 1
ATOM 944 C CA . TYR A 1 119 ? -11.702 -2.018 25.143 1.00 93.88 119 TYR A CA 1
ATOM 945 C C . TYR A 1 119 ? -12.192 -0.833 25.988 1.00 93.88 119 TYR A C 1
ATOM 947 O O . TYR A 1 119 ? -12.439 -0.980 27.190 1.00 93.88 119 TYR A O 1
ATOM 955 N N . ARG A 1 120 ? -12.391 0.333 25.363 1.00 91.94 120 ARG A N 1
ATOM 956 C CA . ARG A 1 120 ? -12.957 1.503 26.039 1.00 91.94 120 ARG A CA 1
ATOM 957 C C . ARG A 1 120 ? -14.359 1.212 26.575 1.00 91.94 120 ARG A C 1
ATOM 959 O O . ARG A 1 120 ? -14.625 1.520 27.733 1.00 91.94 120 ARG A O 1
ATOM 966 N N . ASP A 1 121 ? -15.227 0.616 25.765 1.00 91.25 121 ASP A N 1
ATOM 967 C CA . ASP A 1 121 ? -16.619 0.335 26.130 1.00 91.25 121 ASP A CA 1
ATOM 968 C C . ASP A 1 121 ? -16.711 -0.683 27.277 1.00 91.25 121 ASP A C 1
ATOM 970 O O . ASP A 1 121 ? -17.460 -0.478 28.236 1.00 91.25 121 ASP A O 1
ATOM 974 N N . LEU A 1 122 ? -15.886 -1.734 27.241 1.00 90.81 122 LEU A N 1
ATOM 975 C CA . LEU A 1 122 ? -15.768 -2.714 28.326 1.00 90.81 122 LEU A CA 1
ATOM 976 C C . LEU A 1 122 ? -15.277 -2.058 29.621 1.00 90.81 122 LEU A C 1
ATOM 978 O O . LEU A 1 122 ? -15.866 -2.264 30.681 1.00 90.81 122 LEU A O 1
ATOM 982 N N . SER A 1 123 ? -14.259 -1.200 29.524 1.00 90.25 123 SER A N 1
ATOM 983 C CA . SER A 1 123 ? -13.719 -0.472 30.678 1.00 90.25 123 SER A CA 1
ATOM 984 C C . SER A 1 123 ? -14.754 0.481 31.288 1.00 90.25 123 SER A C 1
ATOM 986 O O . SER A 1 123 ? -14.873 0.565 32.511 1.00 90.25 123 SER A O 1
ATOM 988 N N . LEU A 1 124 ? -15.544 1.175 30.458 1.00 87.44 124 LEU A N 1
ATOM 989 C CA . LEU A 1 124 ? -16.658 2.027 30.900 1.00 87.44 124 LEU A CA 1
ATOM 990 C C . LEU A 1 124 ? -17.809 1.226 31.519 1.00 87.44 124 LEU A C 1
ATOM 992 O O . LEU A 1 124 ? -18.500 1.743 32.396 1.00 87.44 124 LEU A O 1
ATOM 996 N N . SER A 1 125 ? -17.978 -0.023 31.088 1.00 85.25 125 SER A N 1
ATOM 997 C CA . SER A 1 125 ? -18.935 -0.987 31.640 1.00 85.25 125 SER A CA 1
ATOM 998 C C . SER A 1 125 ? -18.420 -1.685 32.905 1.00 85.25 125 SER A C 1
ATOM 1000 O O . SER A 1 125 ? -19.067 -2.600 33.404 1.00 85.25 125 SER A O 1
ATOM 1002 N N . GLY A 1 126 ? -17.268 -1.272 33.440 1.00 82.69 126 GLY A N 1
ATOM 1003 C CA . GLY A 1 126 ? -16.706 -1.831 34.670 1.00 82.69 126 GLY A CA 1
ATOM 1004 C C . GLY A 1 126 ? -16.091 -3.223 34.511 1.00 82.69 126 GLY A C 1
ATOM 1005 O O . GLY A 1 126 ? -15.778 -3.870 35.510 1.00 82.69 126 GLY A O 1
ATOM 1006 N N . ILE A 1 127 ? -15.898 -3.689 33.274 1.00 86.75 127 ILE A N 1
ATOM 1007 C CA . ILE A 1 127 ? -15.265 -4.974 32.987 1.00 86.75 127 ILE A CA 1
ATOM 1008 C C . ILE A 1 127 ? -13.753 -4.773 32.952 1.00 86.75 127 ILE A C 1
ATOM 1010 O O . ILE A 1 127 ? -13.214 -4.071 32.096 1.00 86.75 127 ILE A O 1
ATOM 1014 N N . ASP A 1 128 ? -13.069 -5.428 33.884 1.00 87.94 128 ASP A N 1
ATOM 1015 C CA . ASP A 1 128 ? -11.614 -5.463 33.926 1.00 87.94 128 ASP A CA 1
ATOM 1016 C C . ASP A 1 128 ? -11.085 -6.606 33.056 1.00 87.94 128 ASP A C 1
ATOM 1018 O O . ASP A 1 128 ? -11.101 -7.774 33.454 1.00 87.94 128 ASP A O 1
ATOM 1022 N N . ILE A 1 129 ? -10.618 -6.259 31.856 1.00 88.19 129 ILE A N 1
ATOM 1023 C CA . ILE A 1 129 ? -10.086 -7.233 30.899 1.00 88.19 129 ILE A CA 1
ATOM 1024 C C . ILE A 1 129 ? -8.788 -7.910 31.370 1.00 88.19 129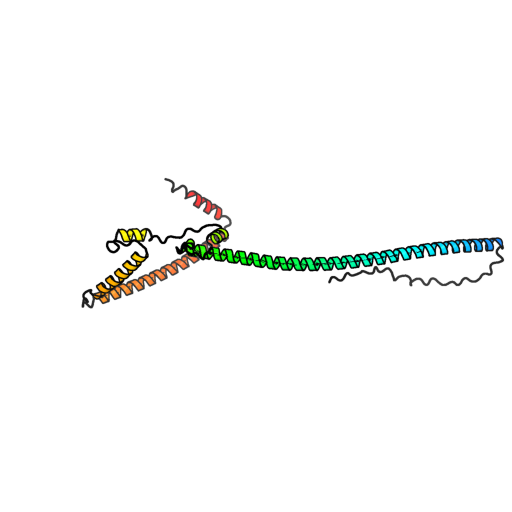 ILE A C 1
ATOM 1026 O O . ILE A 1 129 ? -8.459 -8.970 30.847 1.00 88.19 129 ILE A O 1
ATOM 1030 N N . LYS A 1 130 ? -8.088 -7.372 32.383 1.00 89.44 130 LYS A N 1
ATOM 1031 C CA . LYS A 1 130 ? -6.894 -8.013 32.968 1.00 89.44 130 LYS A CA 1
ATOM 1032 C C . LYS A 1 130 ? -7.206 -9.340 33.655 1.00 89.44 130 LYS A C 1
ATOM 1034 O O . LYS A 1 130 ? -6.307 -10.135 33.886 1.00 89.44 130 LYS A O 1
ATOM 1039 N N . LYS A 1 131 ? -8.473 -9.566 34.014 1.00 87.75 131 LYS A N 1
ATOM 1040 C CA . LYS A 1 131 ? -8.926 -10.763 34.735 1.00 87.75 131 LYS A CA 1
ATOM 1041 C C . LYS A 1 131 ? -9.152 -11.975 33.828 1.00 87.75 131 LYS A C 1
ATOM 1043 O O . LYS A 1 131 ? -9.563 -13.017 34.326 1.00 87.75 131 LYS A O 1
ATOM 1048 N N . PHE A 1 132 ? -8.957 -11.835 32.517 1.00 88.69 132 PHE A N 1
ATOM 1049 C CA . PHE A 1 132 ? -9.178 -12.903 31.548 1.00 88.69 132 PHE A CA 1
ATOM 1050 C C . PHE A 1 132 ? -7.838 -13.403 31.004 1.00 88.69 132 PHE A C 1
ATOM 1052 O O . PHE A 1 132 ? -7.187 -12.703 30.234 1.00 88.69 132 PHE A O 1
ATOM 1059 N N . ASP A 1 133 ? -7.471 -14.640 31.341 1.00 85.50 133 ASP A N 1
ATOM 1060 C CA . ASP A 1 133 ? -6.168 -15.233 30.988 1.00 85.50 133 ASP A CA 1
ATOM 1061 C C . ASP A 1 133 ? -5.936 -15.371 29.473 1.00 85.50 133 ASP A C 1
ATOM 1063 O O . ASP A 1 133 ? -4.803 -15.383 29.002 1.00 85.50 133 ASP A O 1
ATOM 1067 N N . ASN A 1 134 ? -7.014 -15.436 28.688 1.00 88.44 134 ASN A N 1
ATOM 1068 C CA . ASN A 1 134 ? -6.954 -15.575 27.229 1.00 88.44 134 ASN A CA 1
ATOM 1069 C C . ASN A 1 134 ? -6.845 -14.229 26.491 1.00 88.44 134 ASN A C 1
ATOM 1071 O O . ASN A 1 134 ? -6.975 -14.188 25.266 1.00 88.44 134 ASN A O 1
ATOM 1075 N N . VAL A 1 135 ? -6.685 -13.120 27.215 1.00 88.38 135 VAL A N 1
ATOM 1076 C CA . VAL A 1 135 ? -6.617 -11.776 26.639 1.00 88.38 135 VAL A CA 1
ATOM 1077 C C . VAL A 1 135 ? -5.210 -11.223 26.814 1.00 88.38 135 VAL A C 1
ATOM 1079 O O . VAL A 1 135 ? -4.750 -10.991 27.928 1.00 88.38 135 VAL A O 1
ATOM 1082 N N . GLU A 1 136 ? -4.543 -10.938 25.697 1.00 92.38 136 GLU A N 1
ATOM 1083 C CA . GLU A 1 136 ? -3.247 -10.256 25.687 1.00 92.38 136 GLU A CA 1
ATOM 1084 C C . GLU A 1 136 ? -3.420 -8.770 26.037 1.00 92.38 136 GLU A C 1
ATOM 1086 O O . GLU A 1 136 ? -3.435 -7.888 25.173 1.00 92.38 136 GLU A O 1
ATOM 1091 N N . PHE A 1 137 ? -3.587 -8.485 27.328 1.00 92.06 137 PHE A N 1
ATOM 1092 C CA . PHE A 1 137 ? -3.837 -7.138 27.835 1.00 92.06 137 PHE A CA 1
ATOM 1093 C C . PHE A 1 137 ? -2.752 -6.140 27.405 1.00 92.06 137 PHE A C 1
ATOM 1095 O O . PHE A 1 137 ? -3.070 -5.061 26.900 1.00 92.06 137 PHE A O 1
ATOM 1102 N N . ASP A 1 138 ? -1.480 -6.523 27.531 1.00 92.25 138 ASP A N 1
ATOM 1103 C CA . ASP A 1 138 ? -0.343 -5.666 27.179 1.00 92.25 138 ASP A CA 1
ATOM 1104 C C . ASP A 1 138 ? -0.356 -5.275 25.698 1.00 92.25 138 ASP A C 1
ATOM 1106 O O . ASP A 1 138 ? -0.070 -4.126 25.343 1.00 92.25 138 ASP A O 1
ATOM 1110 N N . LEU A 1 139 ? -0.754 -6.205 24.821 1.00 93.19 139 LEU A N 1
ATOM 1111 C CA . LEU A 1 139 ? -0.910 -5.923 23.400 1.00 93.19 139 LEU A CA 1
ATOM 1112 C C . LEU A 1 139 ? -2.042 -4.919 23.170 1.00 93.19 139 LEU A C 1
ATOM 1114 O O . LEU A 1 139 ? -1.856 -3.951 22.436 1.00 93.19 139 LEU A O 1
ATOM 1118 N N . ILE A 1 140 ? -3.197 -5.096 23.814 1.00 93.19 140 ILE A N 1
ATOM 1119 C CA . ILE A 1 140 ? -4.335 -4.175 23.680 1.00 93.19 140 ILE A CA 1
ATOM 1120 C C . ILE A 1 140 ? -3.955 -2.765 24.150 1.00 93.19 140 ILE A C 1
ATOM 1122 O O . ILE A 1 140 ? -4.235 -1.791 23.449 1.00 93.19 140 ILE A O 1
ATOM 1126 N N . VAL A 1 141 ? -3.270 -2.626 25.288 1.00 92.69 141 VAL A N 1
ATOM 1127 C CA . VAL A 1 141 ? -2.797 -1.319 25.774 1.00 92.69 141 VAL A CA 1
ATOM 1128 C C . VAL A 1 141 ? -1.813 -0.692 24.788 1.00 92.69 141 VAL A C 1
ATOM 1130 O O . VAL A 1 141 ? -1.948 0.485 24.452 1.00 92.69 141 VAL A O 1
ATOM 1133 N N . LYS A 1 142 ? -0.876 -1.478 24.246 1.00 93.75 142 LYS A N 1
ATOM 1134 C CA . LYS A 1 142 ? 0.068 -1.004 23.227 1.00 93.75 142 LYS A CA 1
ATOM 1135 C C . LYS A 1 142 ? -0.640 -0.534 21.953 1.00 93.75 142 LYS A C 1
ATOM 1137 O O . LYS A 1 142 ? -0.281 0.507 21.412 1.00 93.75 142 LYS A O 1
ATOM 1142 N N . LEU A 1 143 ? -1.650 -1.271 21.488 1.00 91.69 143 LEU A N 1
ATOM 1143 C CA . LEU A 1 143 ? -2.429 -0.929 20.293 1.00 91.69 143 LEU A CA 1
ATOM 1144 C C . LEU A 1 143 ? -3.311 0.310 20.498 1.00 91.69 143 LEU A C 1
ATOM 1146 O O . LEU A 1 143 ? -3.490 1.101 19.576 1.00 91.69 143 LEU A O 1
ATOM 1150 N N . THR A 1 144 ? -3.862 0.481 21.698 1.00 90.31 144 THR A N 1
ATOM 1151 C CA . THR A 1 144 ? -4.725 1.620 22.046 1.00 90.31 144 THR A CA 1
ATOM 1152 C C . THR A 1 144 ? -3.949 2.869 22.471 1.00 90.31 144 THR A C 1
ATOM 1154 O O . THR A 1 144 ? -4.518 3.962 22.511 1.00 90.31 144 THR A O 1
ATOM 1157 N N . GLY A 1 145 ? -2.661 2.721 22.794 1.00 91.06 145 GLY A N 1
ATOM 1158 C CA . GLY A 1 145 ? -1.759 3.785 23.235 1.00 91.06 145 GLY A CA 1
ATOM 1159 C C . GLY A 1 145 ? -1.977 4.249 24.676 1.00 91.06 145 GLY A C 1
ATOM 1160 O O . GLY A 1 145 ? -1.264 5.137 25.141 1.00 91.06 145 GLY A O 1
ATOM 1161 N N . LYS A 1 146 ? -2.960 3.689 25.390 1.00 89.81 146 LYS A N 1
ATOM 1162 C CA . LYS A 1 146 ? -3.242 4.026 26.787 1.00 89.81 146 LYS A CA 1
ATOM 1163 C C . LYS A 1 146 ? -4.069 2.951 27.474 1.00 89.81 146 LYS A C 1
ATOM 1165 O O . LYS A 1 146 ? -4.932 2.322 26.871 1.00 89.81 146 LYS A O 1
ATOM 1170 N N . GLU A 1 147 ? -3.871 2.829 28.776 1.00 91.50 147 GLU A N 1
ATOM 1171 C CA . GLU A 1 147 ? -4.745 2.041 29.632 1.00 91.50 147 GLU A CA 1
ATOM 1172 C C . GLU A 1 147 ? -6.000 2.849 29.995 1.00 91.50 147 GLU A C 1
ATOM 1174 O O . GLU A 1 147 ? -5.916 3.992 30.458 1.00 91.50 147 GLU A O 1
ATOM 1179 N N . TYR A 1 148 ? -7.181 2.262 29.791 1.00 87.06 148 TYR A N 1
ATOM 1180 C CA . TYR A 1 148 ? -8.434 2.839 30.273 1.00 87.06 148 TYR A CA 1
ATOM 1181 C C . TYR A 1 148 ? -8.680 2.398 31.714 1.00 87.06 148 TYR A C 1
ATOM 1183 O O . TYR A 1 148 ? -8.657 1.209 32.027 1.00 87.06 148 TYR A O 1
ATOM 1191 N N . LYS A 1 149 ? -8.964 3.365 32.593 1.00 85.38 149 LYS A N 1
ATOM 1192 C CA . LYS A 1 149 ? -9.388 3.067 33.963 1.00 85.38 149 LYS A CA 1
ATOM 1193 C C . LYS A 1 149 ? -10.751 2.385 33.921 1.00 85.38 149 LYS A C 1
ATOM 1195 O O . LYS A 1 149 ? -11.701 2.943 33.370 1.00 85.38 149 LYS A O 1
ATOM 1200 N N . VAL A 1 150 ? -10.837 1.203 34.524 1.00 84.31 150 VAL A N 1
ATOM 1201 C CA . VAL A 1 150 ? -12.103 0.494 34.703 1.00 84.31 150 VAL A CA 1
ATOM 1202 C C . VAL A 1 150 ? -13.000 1.364 35.570 1.00 84.31 150 VAL A C 1
ATOM 1204 O O . VAL A 1 150 ? -12.627 1.759 36.679 1.00 84.31 150 VAL A O 1
ATOM 1207 N N . LYS A 1 151 ? -14.174 1.712 35.046 1.00 74.62 151 LYS A N 1
ATOM 1208 C CA . LYS A 1 151 ? -15.174 2.437 35.813 1.00 74.62 151 LYS A CA 1
ATOM 1209 C C . LYS A 1 151 ? -15.714 1.465 36.848 1.00 74.62 151 LYS A C 1
ATOM 1211 O O . LYS A 1 151 ? -16.586 0.656 36.550 1.00 74.62 151 LYS A O 1
ATOM 1216 N N . ASN A 1 152 ? -15.187 1.529 38.065 1.00 63.81 152 ASN A N 1
ATOM 1217 C CA . ASN A 1 152 ? -15.850 0.879 39.178 1.00 63.81 152 ASN A CA 1
ATOM 1218 C C . ASN A 1 152 ? -17.249 1.489 39.243 1.00 63.81 152 ASN A C 1
ATOM 1220 O O . ASN A 1 152 ? -17.393 2.696 39.455 1.00 63.81 152 ASN A O 1
ATOM 1224 N N . PHE A 1 153 ? -18.277 0.662 39.054 1.00 58.94 153 PHE A N 1
ATOM 1225 C CA . PHE A 1 153 ? -19.612 0.958 39.559 1.00 58.94 153 PHE A CA 1
ATOM 1226 C C . PHE A 1 153 ? -19.550 0.894 41.086 1.00 58.94 153 PHE A C 1
ATOM 1228 O O . PHE A 1 153 ? -20.189 0.071 41.736 1.00 58.94 153 PHE A O 1
ATOM 1235 N N . ASP A 1 154 ? -18.732 1.767 41.669 1.00 55.81 154 ASP A N 1
ATOM 1236 C CA . ASP A 1 154 ? -18.943 2.190 43.026 1.00 55.81 154 ASP A CA 1
ATOM 1237 C C . ASP A 1 154 ? -20.361 2.738 43.034 1.00 55.81 154 ASP A C 1
ATOM 1239 O O . ASP A 1 154 ? -20.721 3.585 42.210 1.00 55.81 154 ASP A O 1
ATOM 1243 N N . ILE A 1 155 ? -21.189 2.143 43.894 1.00 57.09 155 ILE A N 1
ATOM 1244 C CA . ILE A 1 155 ? -22.536 2.609 44.187 1.00 57.09 155 ILE A CA 1
ATOM 1245 C C . ILE A 1 155 ? -22.464 4.134 44.206 1.00 57.09 155 ILE A C 1
ATOM 1247 O O . ILE A 1 155 ? -21.726 4.684 45.024 1.00 57.09 155 ILE A O 1
ATOM 1251 N N . ASN A 1 156 ? -23.162 4.774 43.259 1.00 62.94 156 ASN A N 1
ATOM 1252 C CA . ASN A 1 156 ? -23.151 6.222 43.066 1.00 62.94 156 ASN A CA 1
ATOM 1253 C C . ASN A 1 156 ? -23.181 6.901 44.445 1.00 62.94 156 ASN A C 1
ATOM 1255 O O . ASN A 1 156 ? -23.943 6.458 45.303 1.00 62.94 156 ASN A O 1
ATOM 1259 N N . GLU A 1 157 ? -22.352 7.916 44.690 1.00 63.62 157 GLU A N 1
ATOM 1260 C CA . GLU A 1 157 ? -22.195 8.553 46.009 1.00 63.62 157 GLU A CA 1
ATOM 1261 C C . GLU A 1 157 ? -23.558 8.892 46.650 1.00 63.62 157 GLU A C 1
ATOM 1263 O O . GLU A 1 157 ? -23.772 8.714 47.850 1.00 63.62 157 GLU A O 1
ATOM 1268 N N . SER A 1 158 ? -24.534 9.276 45.823 1.00 60.66 158 SER A N 1
ATOM 1269 C CA . SER A 1 158 ? -25.930 9.505 46.211 1.00 60.66 158 SER A CA 1
ATOM 1270 C C . SER A 1 158 ? -26.649 8.247 46.721 1.00 60.66 158 SER A C 1
ATOM 1272 O O . SER A 1 158 ? -27.379 8.306 47.708 1.00 60.66 158 SER A O 1
ATOM 1274 N N . ILE A 1 159 ? -26.428 7.094 46.090 1.00 66.44 159 ILE A N 1
ATOM 1275 C CA . ILE A 1 159 ? -26.960 5.797 46.528 1.00 66.44 159 ILE A CA 1
ATOM 1276 C C . ILE A 1 159 ? -26.228 5.321 47.792 1.00 66.44 159 ILE A C 1
ATOM 1278 O O . ILE A 1 159 ? -26.878 4.805 48.693 1.00 66.44 159 ILE A O 1
ATOM 1282 N N . ARG A 1 160 ? -24.914 5.553 47.940 1.00 69.19 160 ARG A N 1
ATOM 1283 C CA . ARG A 1 160 ? -24.201 5.277 49.207 1.00 69.19 160 ARG A CA 1
ATOM 1284 C C . ARG A 1 160 ? -24.768 6.094 50.360 1.00 69.19 160 ARG A C 1
ATOM 1286 O O . ARG A 1 160 ? -25.031 5.545 51.428 1.00 69.19 160 ARG A O 1
ATOM 1293 N N . LYS A 1 161 ? -25.007 7.388 50.135 1.00 72.12 161 LYS A N 1
ATOM 1294 C CA . LYS A 1 161 ? -25.686 8.255 51.107 1.00 72.12 161 LYS A CA 1
ATOM 1295 C C . LYS A 1 161 ? -27.068 7.708 51.459 1.00 72.12 161 LYS A C 1
ATOM 1297 O O . LYS A 1 161 ? -27.373 7.592 52.640 1.00 72.12 161 LYS A O 1
ATOM 1302 N N . MET A 1 162 ? -27.851 7.284 50.467 1.00 72.06 162 MET A N 1
ATOM 1303 C CA . MET A 1 162 ? -29.165 6.672 50.685 1.00 72.06 162 MET A CA 1
ATOM 1304 C C . MET A 1 162 ? -29.077 5.375 51.506 1.00 72.06 162 MET A C 1
ATOM 1306 O O . MET A 1 162 ? -29.825 5.215 52.468 1.00 72.06 162 MET A O 1
ATOM 1310 N N . ILE A 1 163 ? -28.142 4.476 51.188 1.00 74.62 163 ILE A N 1
ATOM 1311 C CA . ILE A 1 163 ? -27.918 3.226 51.930 1.00 74.62 163 ILE A CA 1
ATOM 1312 C C . ILE A 1 163 ? -27.569 3.514 53.395 1.00 74.62 163 ILE A C 1
ATOM 1314 O O . ILE A 1 163 ? -28.111 2.872 54.291 1.00 74.62 163 ILE A O 1
ATOM 1318 N N . ASN A 1 164 ? -26.711 4.506 53.647 1.00 75.12 164 ASN A N 1
ATOM 1319 C CA . ASN A 1 164 ? -26.262 4.853 54.996 1.00 75.12 164 ASN A CA 1
ATOM 1320 C C . ASN A 1 164 ? -27.323 5.600 55.818 1.00 75.12 164 ASN A C 1
ATOM 1322 O O . ASN A 1 164 ? -27.351 5.471 57.040 1.00 75.12 164 ASN A O 1
ATOM 1326 N N . GLN A 1 165 ? -28.188 6.381 55.168 1.00 79.00 165 GLN A N 1
ATOM 1327 C CA . GLN A 1 165 ? -29.247 7.148 55.832 1.00 79.00 165 GLN A CA 1
ATOM 1328 C C . GLN A 1 165 ? -30.511 6.323 56.087 1.00 79.00 165 GLN A C 1
ATOM 1330 O O . GLN A 1 165 ? -31.289 6.657 56.980 1.00 79.00 165 GLN A O 1
ATOM 1335 N N . THR A 1 166 ? -30.732 5.251 55.324 1.00 77.44 166 THR A N 1
ATOM 1336 C CA . THR A 1 166 ? -31.999 4.519 55.364 1.00 77.44 166 THR A CA 1
ATOM 1337 C C . THR A 1 166 ? -31.851 3.194 56.124 1.00 77.44 166 THR A C 1
ATOM 1339 O O . THR A 1 166 ? -31.116 2.311 55.675 1.00 77.44 166 THR A O 1
ATOM 1342 N N . PRO A 1 167 ? -32.604 2.970 57.222 1.00 79.62 167 PRO A N 1
ATOM 1343 C CA . PRO A 1 167 ? -32.490 1.760 58.047 1.00 79.62 167 PRO A CA 1
ATOM 1344 C C . PRO A 1 167 ? -32.688 0.445 57.279 1.00 79.62 167 PRO A C 1
ATOM 1346 O O . PRO A 1 167 ? -32.119 -0.585 57.640 1.00 79.62 167 PRO A O 1
ATOM 1349 N N . TYR A 1 168 ? -33.473 0.478 56.199 1.00 74.44 168 TYR A N 1
ATOM 1350 C CA . TYR A 1 168 ? -33.805 -0.691 55.385 1.00 74.44 168 TYR A CA 1
ATOM 1351 C C . TYR A 1 168 ? -32.619 -1.285 54.612 1.00 74.44 168 TYR A C 1
ATOM 1353 O O . TYR A 1 168 ? -32.688 -2.456 54.232 1.00 74.44 168 TYR A O 1
ATOM 1361 N N . PHE A 1 169 ? -31.539 -0.523 54.413 1.00 78.62 169 PHE A N 1
ATOM 1362 C CA . PHE A 1 169 ? -30.332 -0.956 53.698 1.00 78.62 169 PHE A CA 1
ATOM 1363 C C . PHE A 1 169 ? -29.143 -1.247 54.633 1.00 78.62 169 PHE A C 1
ATOM 1365 O O . PHE A 1 169 ? -28.004 -1.374 54.183 1.00 78.62 169 PHE A O 1
ATOM 1372 N N . LYS A 1 170 ? -29.386 -1.394 55.943 1.00 75.25 170 LYS A N 1
ATOM 1373 C CA . LYS A 1 170 ? -28.339 -1.700 56.925 1.00 75.25 170 LYS A CA 1
ATOM 1374 C C . LYS A 1 170 ? -27.627 -3.019 56.579 1.00 75.25 170 LYS A C 1
ATOM 1376 O O . LYS A 1 170 ? -28.260 -4.068 56.509 1.00 75.25 170 LYS A O 1
ATOM 1381 N N . GLY A 1 171 ? -26.305 -2.960 56.397 1.00 73.56 171 GLY A N 1
ATOM 1382 C CA . GLY A 1 171 ? -25.463 -4.127 56.095 1.00 73.56 171 GLY A CA 1
ATOM 1383 C C . GLY A 1 171 ? -25.260 -4.433 54.606 1.00 73.56 171 GLY A C 1
ATOM 1384 O O . GLY A 1 171 ? -24.582 -5.407 54.289 1.00 73.56 171 GLY A O 1
ATOM 1385 N N . VAL A 1 172 ? -25.792 -3.609 53.699 1.00 77.75 172 VAL A N 1
ATOM 1386 C CA . VAL A 1 172 ? -25.541 -3.707 52.253 1.00 77.75 172 VAL A CA 1
ATOM 1387 C C . VAL A 1 172 ? -24.114 -3.242 51.946 1.00 77.75 172 VAL A C 1
ATOM 1389 O O . VAL A 1 172 ? -23.774 -2.089 52.205 1.00 77.75 172 VAL A O 1
ATOM 1392 N N . LYS A 1 173 ? -23.270 -4.134 51.408 1.00 73.06 173 LYS A N 1
ATOM 1393 C CA . LYS A 1 173 ? -21.843 -3.849 51.148 1.00 73.06 173 LYS A CA 1
ATOM 1394 C C . LYS A 1 173 ? -21.523 -3.610 49.674 1.00 73.06 173 LYS A C 1
ATOM 1396 O O . LYS A 1 173 ? -20.545 -2.931 49.373 1.00 73.06 173 LYS A O 1
ATOM 1401 N N . GLY A 1 174 ? -22.330 -4.157 48.765 1.00 72.81 174 GLY A N 1
ATOM 1402 C CA . GLY A 1 174 ? -22.087 -4.100 47.325 1.00 72.81 174 GLY A CA 1
ATOM 1403 C C . GLY A 1 174 ? -23.327 -3.763 46.502 1.00 72.81 174 GLY A C 1
ATOM 1404 O O . GLY A 1 174 ? -24.452 -3.745 46.999 1.00 72.81 174 GLY A O 1
ATOM 1405 N N . HIS A 1 175 ? -23.101 -3.491 45.216 1.00 71.00 175 HIS A N 1
ATOM 1406 C CA . HIS A 1 175 ? -24.155 -3.155 44.257 1.00 71.00 175 HIS A CA 1
ATOM 1407 C C . HIS A 1 175 ? -25.199 -4.277 44.122 1.00 71.00 175 HIS A C 1
ATOM 1409 O O . HIS A 1 175 ? -26.398 -4.016 44.165 1.00 71.00 175 HIS A O 1
ATOM 1415 N N . GLU A 1 176 ? -24.746 -5.529 44.058 1.00 73.12 176 GLU A N 1
ATOM 1416 C CA . GLU A 1 176 ? -25.619 -6.709 44.000 1.00 73.12 176 GLU A CA 1
ATOM 1417 C C . GLU A 1 176 ? -26.496 -6.862 45.252 1.00 73.12 176 GLU A C 1
ATOM 1419 O O . GLU A 1 176 ? -27.689 -7.160 45.157 1.00 73.12 176 GLU A O 1
ATOM 1424 N N . ASP A 1 177 ? -25.943 -6.590 46.437 1.00 75.44 177 ASP A N 1
ATOM 1425 C CA . ASP A 1 177 ? -26.701 -6.621 47.692 1.00 75.44 177 ASP A CA 1
ATOM 1426 C C . ASP A 1 177 ? -27.760 -5.512 47.732 1.00 75.44 177 ASP A C 1
ATOM 1428 O O . ASP A 1 177 ? -28.874 -5.727 48.216 1.00 75.44 177 ASP A O 1
ATOM 1432 N N . PHE A 1 178 ? -27.434 -4.335 47.188 1.00 80.31 178 PHE A N 1
ATOM 1433 C CA . PHE A 1 178 ? -28.365 -3.217 47.069 1.00 80.31 178 PHE A CA 1
ATOM 1434 C C . PHE A 1 178 ? -29.536 -3.568 46.148 1.00 80.31 178 PHE A C 1
ATOM 1436 O O . PHE A 1 178 ? -30.691 -3.432 46.551 1.00 80.31 178 PHE A O 1
ATOM 1443 N N . LEU A 1 179 ? -29.259 -4.091 44.948 1.00 80.38 179 LEU A N 1
ATOM 1444 C CA . LEU A 1 179 ? -30.296 -4.506 43.998 1.00 80.38 179 LEU A CA 1
ATOM 1445 C C . LEU A 1 179 ? -31.189 -5.612 44.568 1.00 80.38 179 LEU A C 1
ATOM 1447 O O . LEU A 1 179 ? -32.417 -5.561 44.432 1.00 80.38 179 LEU A O 1
ATOM 1451 N N . ARG A 1 180 ? -30.593 -6.582 45.268 1.00 83.00 180 ARG A N 1
ATOM 1452 C CA . ARG A 1 180 ? -31.330 -7.647 45.954 1.00 83.00 180 ARG A CA 1
ATOM 1453 C C . ARG A 1 180 ? -32.244 -7.083 47.035 1.00 83.00 180 ARG A C 1
ATOM 1455 O O . ARG A 1 180 ? -33.409 -7.468 47.105 1.00 83.00 180 ARG A O 1
ATOM 1462 N N . ARG A 1 181 ? -31.753 -6.135 47.838 1.00 83.56 181 ARG A N 1
ATOM 1463 C CA . ARG A 1 181 ? -32.543 -5.509 48.902 1.00 83.56 181 ARG A CA 1
ATOM 1464 C C . ARG A 1 181 ? -33.670 -4.636 48.356 1.00 83.56 181 ARG A C 1
ATOM 1466 O O . ARG A 1 181 ? -34.776 -4.719 48.880 1.00 83.56 181 ARG A O 1
ATOM 1473 N N . CYS A 1 182 ? -33.429 -3.875 47.289 1.00 82.19 182 CYS A N 1
ATOM 1474 C CA . CYS A 1 182 ? -34.469 -3.138 46.566 1.00 82.19 182 CYS A CA 1
ATOM 1475 C C . CYS A 1 182 ? -35.550 -4.082 46.028 1.00 82.19 182 CYS A C 1
ATOM 1477 O O . CYS A 1 182 ? -36.737 -3.824 46.201 1.00 82.19 182 CYS A O 1
ATOM 1479 N N . SER A 1 183 ? -35.148 -5.215 45.447 1.00 81.75 183 SER A N 1
ATOM 1480 C CA . SER A 1 183 ? -36.085 -6.226 44.943 1.00 81.75 183 SER A CA 1
ATOM 1481 C C . SER A 1 183 ? -36.936 -6.838 46.061 1.00 81.75 183 SER A C 1
ATOM 1483 O O . SER A 1 183 ? -38.135 -7.038 45.877 1.00 81.75 183 SER A O 1
ATOM 1485 N N . SER A 1 184 ? -36.346 -7.107 47.231 1.00 82.50 184 SER A N 1
ATOM 1486 C CA . SER A 1 184 ? -37.091 -7.549 48.417 1.00 82.50 184 SER A CA 1
ATOM 1487 C C . SER A 1 184 ? -38.050 -6.474 48.926 1.00 82.50 184 SER A C 1
ATOM 1489 O O . SER A 1 184 ? -39.214 -6.774 49.131 1.00 82.50 184 SER A O 1
ATOM 1491 N N . LEU A 1 185 ? -37.610 -5.218 49.039 1.00 82.81 185 LEU A N 1
ATOM 1492 C CA . LEU A 1 185 ? -38.456 -4.103 49.482 1.00 82.81 185 LEU A CA 1
ATOM 1493 C C . LEU A 1 185 ? -39.674 -3.884 48.578 1.00 82.81 185 LEU A C 1
ATOM 1495 O O . LEU A 1 185 ? -40.749 -3.584 49.081 1.00 82.81 185 LEU A O 1
ATOM 1499 N N . VAL A 1 186 ? -39.529 -4.059 47.262 1.00 80.62 186 VAL A N 1
ATOM 1500 C CA . VAL A 1 186 ? -40.654 -3.976 46.315 1.00 80.62 186 VAL A CA 1
ATOM 1501 C C . VAL A 1 186 ? -41.626 -5.145 46.497 1.00 80.62 186 VAL A C 1
ATOM 1503 O O . VAL A 1 186 ? -42.839 -4.961 46.416 1.00 80.62 186 VAL A O 1
ATOM 1506 N N . LYS A 1 187 ? -41.124 -6.355 46.771 1.00 77.88 187 LYS A N 1
ATOM 1507 C CA . LYS A 1 187 ? -41.985 -7.504 47.099 1.00 77.88 187 LYS A CA 1
ATOM 1508 C C . LYS A 1 187 ? -42.729 -7.277 48.415 1.00 77.88 187 LYS A C 1
ATOM 1510 O O . LYS A 1 187 ? -43.945 -7.433 48.441 1.00 77.88 187 LYS A O 1
ATOM 1515 N N . ASP A 1 188 ? -42.025 -6.811 49.442 1.00 76.25 188 ASP A N 1
ATOM 1516 C CA . ASP A 1 188 ? -42.590 -6.498 50.754 1.00 76.25 188 ASP A CA 1
ATOM 1517 C C . ASP A 1 188 ? -43.617 -5.354 50.654 1.00 76.25 188 ASP A C 1
ATOM 1519 O O . ASP A 1 188 ? -44.689 -5.427 51.253 1.00 76.25 188 ASP A O 1
ATOM 1523 N N . SER A 1 189 ? -43.358 -4.315 49.845 1.00 68.81 189 SER A N 1
ATOM 1524 C CA . SER A 1 189 ? -44.325 -3.231 49.630 1.00 68.81 189 SER A CA 1
ATOM 1525 C C . SER A 1 189 ? -45.567 -3.721 48.902 1.00 68.81 189 SER A C 1
ATOM 1527 O O . SER A 1 189 ? -46.673 -3.319 49.249 1.00 68.81 189 SER A O 1
ATOM 1529 N N . ASN A 1 190 ? -45.408 -4.604 47.915 1.00 62.62 190 ASN A N 1
ATOM 1530 C CA . ASN A 1 190 ? -46.539 -5.197 47.214 1.00 62.62 190 ASN A CA 1
ATOM 1531 C C . ASN A 1 190 ? -47.369 -6.074 48.161 1.00 62.62 190 ASN A C 1
ATOM 1533 O O . ASN A 1 190 ? -48.589 -5.944 48.176 1.00 62.62 190 ASN A O 1
ATOM 1537 N N . GLU A 1 191 ? -46.744 -6.885 49.017 1.00 60.31 191 GLU A N 1
ATOM 1538 C CA . GLU A 1 191 ? -47.460 -7.659 50.039 1.00 60.31 191 GLU A CA 1
ATOM 1539 C C . GLU A 1 191 ? -48.200 -6.774 51.052 1.00 60.31 191 GLU A C 1
ATOM 1541 O O . GLU A 1 191 ? -49.326 -7.093 51.437 1.00 60.31 191 GLU A O 1
ATOM 1546 N N . VAL A 1 192 ? -47.622 -5.636 51.450 1.00 58.12 192 VAL A N 1
ATOM 1547 C CA . VAL A 1 192 ? -48.295 -4.661 52.321 1.00 58.12 192 VAL A CA 1
ATOM 1548 C C . VAL A 1 192 ? -49.465 -3.990 51.600 1.00 58.12 192 VAL A C 1
ATOM 1550 O O . VAL A 1 192 ? -50.532 -3.877 52.197 1.00 58.12 192 VAL A O 1
ATOM 1553 N N . ILE A 1 193 ? -49.332 -3.630 50.316 1.00 54.50 193 ILE A N 1
ATOM 1554 C CA . ILE A 1 193 ? -50.430 -3.089 49.489 1.00 54.50 193 ILE A CA 1
ATOM 1555 C C . ILE A 1 193 ? -51.604 -4.079 49.406 1.00 54.50 193 ILE A C 1
ATOM 1557 O O . ILE A 1 193 ? -52.760 -3.660 49.464 1.00 54.50 193 ILE A O 1
ATOM 1561 N N . PHE A 1 194 ? -51.334 -5.388 49.364 1.00 52.25 194 PHE A N 1
ATOM 1562 C CA . PHE A 1 194 ? -52.371 -6.427 49.421 1.00 52.25 194 PHE A CA 1
ATOM 1563 C C . PHE A 1 194 ? -52.975 -6.648 50.822 1.00 52.25 194 PHE A C 1
ATOM 1565 O O . PHE A 1 194 ? -54.041 -7.257 50.926 1.00 52.25 194 PHE A O 1
ATOM 1572 N N . ARG A 1 195 ? -52.335 -6.148 51.890 1.00 50.16 195 ARG A N 1
ATOM 1573 C CA . ARG A 1 195 ? -52.807 -6.226 53.286 1.00 50.16 195 ARG A CA 1
ATOM 1574 C C . ARG A 1 195 ? -53.404 -4.928 53.829 1.00 50.16 195 ARG A C 1
ATOM 1576 O O . ARG A 1 195 ? -53.907 -4.942 54.954 1.00 50.16 195 ARG A O 1
ATOM 1583 N N . LEU A 1 196 ? -53.388 -3.823 53.077 1.00 47.09 196 LEU A N 1
ATOM 1584 C CA . LEU A 1 196 ? -54.183 -2.657 53.457 1.00 47.09 196 LEU A CA 1
ATOM 1585 C C . LEU A 1 196 ? -55.656 -3.090 53.566 1.00 47.09 196 LEU A C 1
ATOM 1587 O O . LEU A 1 196 ? -56.136 -3.818 52.690 1.00 47.09 196 LEU A O 1
ATOM 1591 N N . PRO A 1 197 ? -56.389 -2.661 54.613 1.00 44.03 197 PRO A N 1
ATOM 1592 C CA . PRO A 1 197 ? -57.822 -2.886 54.674 1.00 44.03 197 PRO A CA 1
ATOM 1593 C C . PRO A 1 197 ? -58.410 -2.397 53.357 1.00 44.03 197 PRO A C 1
ATOM 1595 O O . PRO A 1 197 ? -58.185 -1.244 52.978 1.00 44.03 197 PRO A O 1
ATOM 1598 N N . LYS A 1 198 ? -59.135 -3.264 52.642 1.00 49.47 198 LYS A N 1
ATOM 1599 C CA . LYS A 1 198 ? -59.993 -2.821 51.546 1.00 49.47 198 LYS A CA 1
ATOM 1600 C C . LYS A 1 198 ? -60.980 -1.846 52.172 1.00 49.47 198 LYS A C 1
ATOM 1602 O O . LYS A 1 198 ? -61.976 -2.268 52.749 1.00 49.47 198 LYS A O 1
ATOM 1607 N N . PHE A 1 199 ? -60.663 -0.554 52.135 1.00 48.47 199 PHE A N 1
ATOM 1608 C CA . PHE A 1 199 ? -61.582 0.486 52.549 1.00 48.47 199 PHE A CA 1
ATOM 1609 C C . PHE A 1 199 ? -62.745 0.404 51.567 1.00 48.47 199 PHE A C 1
ATOM 1611 O O . PHE A 1 199 ? -62.667 0.871 50.432 1.00 48.47 199 PHE A O 1
ATOM 1618 N N . THR A 1 200 ? -63.817 -0.258 51.989 1.00 51.53 200 THR A N 1
ATOM 1619 C CA . THR A 1 200 ? -65.123 -0.230 51.341 1.00 51.53 200 THR A CA 1
ATOM 1620 C C . THR A 1 200 ? -65.702 1.164 51.546 1.00 51.53 200 THR A C 1
ATOM 1622 O O . THR A 1 200 ? -66.566 1.396 52.382 1.00 51.53 200 THR A O 1
ATOM 1625 N N . GLY A 1 201 ? -65.139 2.125 50.824 1.00 50.81 201 GLY A N 1
ATOM 1626 C CA . GLY A 1 201 ? -65.574 3.506 50.764 1.00 50.81 201 GLY A CA 1
ATOM 1627 C C . GLY A 1 201 ? -65.449 3.944 49.317 1.00 50.81 201 GLY A C 1
ATOM 1628 O O . GLY A 1 201 ? -64.431 4.513 48.927 1.00 50.81 201 GLY A O 1
ATOM 1629 N N . ASN A 1 202 ? -66.478 3.649 48.521 1.00 57.72 202 ASN A N 1
ATOM 1630 C CA . ASN A 1 202 ? -66.531 3.832 47.065 1.00 57.72 202 ASN A CA 1
ATOM 1631 C C . ASN A 1 202 ? -66.218 5.262 46.560 1.00 57.72 202 ASN A C 1
ATOM 1633 O O . ASN A 1 202 ? -66.135 5.460 45.358 1.00 57.72 202 ASN A O 1
ATOM 1637 N N . GLY A 1 203 ? -65.998 6.256 47.429 1.00 59.19 203 GLY A N 1
ATOM 1638 C CA . GLY A 1 203 ? -65.687 7.636 47.034 1.00 59.19 203 GLY A CA 1
ATOM 1639 C C . GLY A 1 203 ? -64.197 7.987 46.919 1.00 59.19 203 GLY A C 1
ATOM 1640 O O . GLY A 1 203 ? -63.840 8.858 46.126 1.00 59.19 203 GLY A O 1
ATOM 1641 N N . TYR A 1 204 ? -63.301 7.345 47.681 1.00 66.25 204 TYR A N 1
ATOM 1642 C CA . TYR A 1 204 ? -61.879 7.737 47.680 1.00 66.25 204 TYR A CA 1
ATOM 1643 C C . TYR A 1 204 ? -61.108 7.151 46.506 1.00 66.25 204 TYR A C 1
ATOM 1645 O O . TYR A 1 204 ? -60.322 7.863 45.889 1.00 66.25 204 TYR A O 1
ATOM 1653 N N . GLN A 1 205 ? -61.377 5.896 46.146 1.00 68.69 205 GLN A N 1
ATOM 1654 C CA . GLN A 1 205 ? -60.767 5.290 44.964 1.00 68.69 205 GLN A CA 1
ATOM 1655 C C . GLN A 1 205 ? -61.190 6.027 43.687 1.00 68.69 205 GLN A C 1
ATOM 1657 O O . GLN A 1 205 ? -60.367 6.271 42.809 1.00 68.69 205 GLN A O 1
ATOM 1662 N N . GLU A 1 206 ? -62.452 6.456 43.613 1.00 72.75 206 GLU A N 1
ATOM 1663 C CA . GLU A 1 206 ? -62.955 7.256 42.498 1.00 72.75 206 GLU A CA 1
ATOM 1664 C C . GLU A 1 206 ? -62.308 8.650 42.464 1.00 72.75 206 GLU A C 1
ATOM 1666 O O . GLU A 1 206 ? -61.900 9.108 41.399 1.00 72.75 206 GLU A O 1
ATOM 1671 N N . LYS A 1 207 ? -62.118 9.301 43.624 1.00 78.38 207 LYS A N 1
ATOM 1672 C CA . LYS A 1 207 ? -61.340 10.549 43.725 1.00 78.38 207 LYS A CA 1
ATOM 1673 C C . LYS A 1 207 ? -59.890 10.366 43.287 1.00 78.38 207 LYS A C 1
ATOM 1675 O O . LYS A 1 207 ? -59.397 11.200 42.540 1.00 78.38 207 LYS A O 1
ATOM 1680 N N . ILE A 1 208 ? -59.222 9.292 43.709 1.00 78.06 208 ILE A N 1
ATOM 1681 C CA . ILE A 1 208 ? -57.836 8.993 43.322 1.00 78.06 208 ILE A CA 1
ATOM 1682 C C . ILE A 1 208 ? -57.742 8.772 41.813 1.00 78.06 208 ILE A C 1
ATOM 1684 O O . ILE A 1 208 ? -56.850 9.321 41.175 1.00 78.06 208 ILE A O 1
ATOM 1688 N N . ASN A 1 209 ? -58.677 8.023 41.229 1.00 79.44 209 ASN A N 1
ATOM 1689 C CA . ASN A 1 209 ? -58.704 7.791 39.789 1.00 79.44 209 ASN A CA 1
ATOM 1690 C C . ASN A 1 209 ? -58.986 9.089 39.011 1.00 79.44 209 ASN A C 1
ATOM 1692 O O . ASN A 1 209 ? -58.319 9.343 38.014 1.00 79.44 209 ASN A O 1
ATOM 1696 N N . LYS A 1 210 ? -59.895 9.949 39.497 1.00 82.56 210 LYS A N 1
ATOM 1697 C CA . LYS A 1 210 ? -60.144 11.282 38.914 1.00 82.56 210 LYS A CA 1
ATOM 1698 C C . LYS A 1 210 ? -58.921 12.195 39.016 1.00 82.56 210 LYS A C 1
ATOM 1700 O O . LYS A 1 210 ? -58.594 12.871 38.051 1.00 82.56 210 LYS A O 1
ATOM 1705 N N . LEU A 1 211 ? -58.221 12.184 40.152 1.00 84.50 211 LEU A N 1
ATOM 1706 C CA . LEU A 1 211 ? -56.975 12.933 40.345 1.00 84.50 211 LEU A CA 1
ATOM 1707 C C . LEU A 1 211 ? -55.858 12.434 39.424 1.00 84.50 211 LEU A C 1
ATOM 1709 O O . LEU A 1 211 ? -55.140 13.252 38.862 1.00 84.50 211 LEU A O 1
ATOM 1713 N N . LYS A 1 212 ? -55.728 11.116 39.234 1.00 84.62 212 LYS A N 1
ATOM 1714 C CA . LYS A 1 212 ? -54.765 10.540 38.286 1.00 84.62 212 LYS A CA 1
ATOM 1715 C C . LYS A 1 212 ? -55.073 10.948 36.850 1.00 84.62 212 LYS A C 1
ATOM 1717 O O . LYS A 1 212 ? -54.185 11.471 36.192 1.00 84.62 212 LYS A O 1
ATOM 1722 N N . ALA A 1 213 ? -56.324 10.796 36.414 1.00 85.06 213 ALA A N 1
ATOM 1723 C CA . ALA A 1 213 ? -56.746 11.183 35.069 1.00 85.06 213 ALA A CA 1
ATOM 1724 C C . ALA A 1 213 ? -56.540 12.686 34.811 1.00 85.06 213 ALA A C 1
ATOM 1726 O O . ALA A 1 213 ? -56.010 13.066 33.774 1.00 85.06 213 ALA A O 1
ATOM 1727 N N . TYR A 1 214 ? -56.882 13.540 35.783 1.00 90.81 214 TYR A N 1
ATOM 1728 C CA . TYR A 1 214 ? -56.644 14.983 35.691 1.00 90.81 214 TYR A CA 1
ATOM 1729 C C . TYR A 1 214 ? -55.151 15.323 35.605 1.00 90.81 214 TYR A C 1
ATOM 1731 O O . TYR A 1 214 ? -54.752 16.194 34.837 1.00 90.81 214 TYR A O 1
ATOM 1739 N N . ASN A 1 215 ? -54.308 14.634 36.378 1.00 88.56 215 ASN A N 1
ATOM 1740 C CA . ASN A 1 215 ? -52.869 14.869 36.351 1.00 88.56 215 ASN A CA 1
ATOM 1741 C C . ASN A 1 215 ? -52.242 14.400 35.028 1.00 88.56 215 ASN A C 1
ATOM 1743 O O . ASN A 1 215 ? -51.389 15.085 34.476 1.00 88.56 215 ASN A O 1
ATOM 1747 N N . GLU A 1 216 ? -52.694 13.266 34.489 1.00 89.44 216 GLU A N 1
ATOM 1748 C CA . GLU A 1 216 ? -52.291 12.775 33.165 1.00 89.44 216 GLU A CA 1
ATOM 1749 C C . GLU A 1 216 ? -52.700 13.753 32.052 1.00 89.44 216 GLU A C 1
ATOM 1751 O O . GLU A 1 216 ? -51.877 14.080 31.198 1.00 89.44 216 GLU A O 1
ATOM 1756 N N . GLU A 1 217 ? -53.921 14.295 32.101 1.00 92.06 217 GLU A N 1
ATOM 1757 C CA . GLU A 1 217 ? -54.386 15.320 31.159 1.00 92.06 217 GLU A CA 1
ATOM 1758 C C . GLU A 1 217 ? -53.554 16.610 31.257 1.00 92.06 217 GLU A C 1
ATOM 1760 O O . GLU A 1 217 ? -53.162 17.181 30.238 1.00 92.06 217 GLU A O 1
ATOM 1765 N N . MET A 1 218 ? -53.238 17.065 32.473 1.00 91.12 218 MET A N 1
ATOM 1766 C CA . MET A 1 218 ? -52.402 18.252 32.681 1.00 91.12 218 MET A CA 1
ATOM 1767 C C . MET A 1 218 ? -50.970 18.040 32.195 1.00 91.12 218 MET A C 1
ATOM 1769 O O . MET A 1 218 ? -50.411 18.918 31.542 1.00 91.12 218 MET A O 1
ATOM 1773 N N . HIS A 1 219 ? -50.379 16.871 32.448 1.00 87.81 219 HIS A N 1
ATOM 1774 C CA . HIS A 1 219 ? -49.056 16.544 31.924 1.00 87.81 219 HIS A CA 1
ATOM 1775 C C . HIS A 1 219 ? -49.034 16.478 30.393 1.00 87.81 219 HIS A C 1
ATOM 1777 O O . HIS A 1 219 ? -48.052 16.914 29.796 1.00 87.81 219 HIS A O 1
ATOM 1783 N N . ALA A 1 220 ? -50.108 16.001 29.757 1.00 88.88 220 ALA A N 1
ATOM 1784 C CA . ALA A 1 220 ? -50.237 16.028 28.303 1.00 88.88 220 ALA A CA 1
ATOM 1785 C C . ALA A 1 220 ? -50.293 17.467 27.759 1.00 88.88 220 ALA A C 1
ATOM 1787 O O . ALA A 1 220 ? -49.546 17.787 26.837 1.00 88.88 220 ALA A O 1
ATOM 1788 N N . LYS A 1 221 ? -51.089 18.353 28.379 1.00 91.75 221 LYS A N 1
ATOM 1789 C CA . LYS A 1 221 ? -51.161 19.779 28.002 1.00 91.75 221 LYS A CA 1
ATOM 1790 C C . LYS A 1 221 ? -49.821 20.493 28.161 1.00 91.75 221 LYS A C 1
ATOM 1792 O O . LYS A 1 221 ? -49.398 21.207 27.262 1.00 91.75 221 LYS A O 1
ATOM 1797 N N . ILE A 1 222 ? -49.122 20.255 29.271 1.00 90.12 222 ILE A N 1
ATOM 1798 C CA . ILE A 1 222 ? -47.791 20.832 29.505 1.00 90.12 222 ILE A CA 1
ATOM 1799 C C . ILE A 1 222 ? -46.789 20.325 28.459 1.00 90.12 222 ILE A C 1
ATOM 1801 O O . ILE A 1 222 ? -45.963 21.092 27.975 1.00 90.12 222 ILE A O 1
ATOM 1805 N N . ALA A 1 223 ? -46.839 19.041 28.093 1.00 89.62 223 ALA A N 1
ATOM 1806 C CA . ALA A 1 223 ? -45.957 18.495 27.064 1.00 89.62 223 ALA A CA 1
ATOM 1807 C C . ALA A 1 223 ? -46.231 19.105 25.678 1.00 89.62 223 ALA A C 1
ATOM 1809 O O . ALA A 1 223 ? -45.292 19.354 24.923 1.00 89.62 223 ALA A O 1
ATOM 1810 N N . GLU A 1 224 ? -47.498 19.365 25.353 1.00 90.62 224 GLU A N 1
ATOM 1811 C CA . GLU A 1 224 ? -47.902 20.054 24.126 1.00 90.62 224 GLU A CA 1
ATOM 1812 C C . GLU A 1 224 ? -47.393 21.503 24.108 1.00 90.62 224 GLU A C 1
ATOM 1814 O O . GLU A 1 224 ? -46.716 21.894 23.158 1.00 90.62 224 GLU A O 1
ATOM 1819 N N . GLU A 1 225 ? -47.572 22.246 25.203 1.00 91.56 225 GLU A N 1
ATOM 1820 C CA . GLU A 1 225 ? -47.069 23.619 25.354 1.00 91.56 225 GLU A CA 1
ATOM 1821 C C . GLU A 1 225 ? -45.533 23.689 25.264 1.00 91.56 225 GLU A C 1
ATOM 1823 O O . GLU A 1 225 ? -44.978 24.555 24.589 1.00 91.56 225 GLU A O 1
ATOM 1828 N N . ILE A 1 226 ? -44.815 22.739 25.875 1.00 89.75 226 ILE A N 1
ATOM 1829 C CA . ILE A 1 226 ? -43.351 22.644 25.753 1.00 89.75 226 ILE A CA 1
ATOM 1830 C C . ILE A 1 226 ? -42.934 22.418 24.297 1.00 89.75 226 ILE A C 1
ATOM 1832 O O . ILE A 1 226 ? -41.953 23.012 23.842 1.00 89.75 226 ILE A O 1
ATOM 1836 N N . ASN A 1 227 ? -43.655 21.571 23.561 1.00 89.25 227 ASN A N 1
ATOM 1837 C CA . ASN A 1 227 ? -43.359 21.324 22.155 1.00 89.25 227 ASN A CA 1
ATOM 1838 C C . ASN A 1 227 ? -43.608 22.578 21.311 1.00 89.25 227 ASN A C 1
ATOM 1840 O O . ASN A 1 227 ? -42.745 22.936 20.510 1.00 89.25 227 ASN A O 1
ATOM 1844 N N . GLU A 1 228 ? -44.726 23.280 21.514 1.00 92.00 228 GLU A N 1
ATOM 1845 C CA . GLU A 1 228 ? -45.023 24.547 20.831 1.00 92.00 228 GLU A CA 1
ATOM 1846 C C . GLU A 1 228 ? -43.955 25.611 21.108 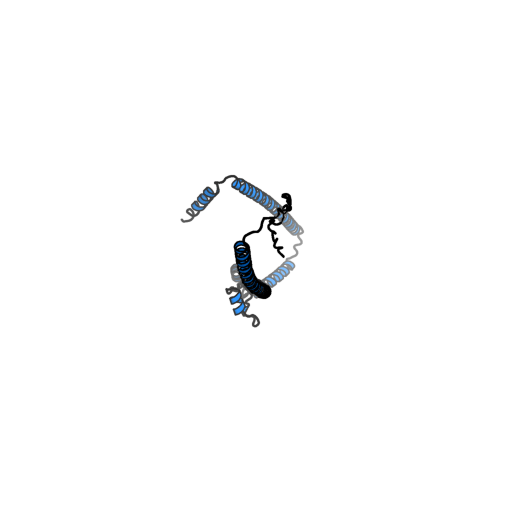1.00 92.00 228 GLU A C 1
ATOM 1848 O O . GLU A 1 228 ? -43.407 26.200 20.171 1.00 92.00 228 GLU A O 1
ATOM 1853 N N . LEU A 1 229 ? -43.573 25.790 22.375 1.00 89.00 229 LEU A N 1
ATOM 1854 C CA . LEU A 1 229 ? -42.506 26.710 22.771 1.00 89.00 229 LEU A CA 1
ATOM 1855 C C . LEU A 1 229 ? -41.149 26.304 22.183 1.00 89.00 229 LEU A C 1
ATOM 1857 O O . LEU A 1 229 ? -40.359 27.169 21.801 1.00 89.00 229 LEU A O 1
ATOM 1861 N N . SER A 1 230 ? -40.865 25.004 22.068 1.00 87.31 230 SER A N 1
ATOM 1862 C CA . SER A 1 230 ? -39.640 24.524 21.424 1.00 87.31 230 SER A CA 1
ATOM 1863 C C . SER A 1 230 ? -39.632 24.839 19.928 1.00 87.31 230 SER A C 1
ATOM 1865 O O . SER A 1 230 ? -38.619 25.318 19.416 1.00 87.31 230 SER A O 1
ATOM 1867 N N . TYR A 1 231 ? -40.754 24.638 19.231 1.00 89.06 231 TYR A N 1
ATOM 1868 C CA . TYR A 1 231 ? -40.886 25.018 17.823 1.00 89.06 231 TYR A CA 1
ATOM 1869 C C . TYR A 1 231 ? -40.731 26.528 17.625 1.00 89.06 231 TYR A C 1
ATOM 1871 O O . TYR A 1 231 ? -40.062 26.966 16.686 1.00 89.06 231 TYR A O 1
ATOM 1879 N N . GLU A 1 232 ? -41.312 27.341 18.508 1.00 88.38 232 GLU A N 1
ATOM 1880 C CA . GLU A 1 232 ? -41.193 28.794 18.425 1.00 88.38 232 GLU A CA 1
ATOM 1881 C C . GLU A 1 232 ? -39.765 29.272 18.714 1.00 88.38 232 GLU A C 1
ATOM 1883 O O . GLU A 1 232 ? -39.233 30.104 17.973 1.00 88.38 232 GLU A O 1
ATOM 1888 N N . LYS A 1 233 ? -39.098 28.685 19.713 1.00 88.00 233 LYS A N 1
ATOM 1889 C CA . LYS A 1 233 ? -37.673 28.907 19.976 1.00 88.00 233 LYS A CA 1
ATOM 1890 C C . LYS A 1 233 ? -36.837 28.599 18.735 1.00 88.00 233 LYS A C 1
ATOM 1892 O O . LYS A 1 233 ? -36.037 29.440 18.328 1.00 88.00 233 LYS A O 1
ATOM 1897 N N . ASP A 1 234 ? -37.022 27.437 18.114 1.00 86.88 234 ASP A N 1
ATOM 1898 C CA . ASP A 1 234 ? -36.249 27.046 16.932 1.00 86.88 234 ASP A CA 1
ATOM 1899 C C . ASP A 1 234 ? -36.531 27.978 15.742 1.00 86.88 234 ASP A C 1
ATOM 1901 O O . ASP A 1 234 ? -35.610 28.368 15.017 1.00 86.88 234 ASP A O 1
ATOM 1905 N N . ARG A 1 235 ? -37.780 28.439 15.579 1.00 89.00 235 ARG A N 1
ATOM 1906 C CA . ARG A 1 235 ? -38.144 29.462 14.586 1.00 89.00 235 ARG A CA 1
ATOM 1907 C C . ARG A 1 235 ? -37.396 30.776 14.830 1.00 89.00 235 ARG A C 1
ATOM 1909 O O . ARG A 1 235 ? -36.825 31.327 13.888 1.00 89.00 235 ARG A O 1
ATOM 1916 N N . ILE A 1 236 ? -37.373 31.267 16.070 1.00 84.81 236 ILE A N 1
ATOM 1917 C CA . ILE A 1 236 ? -36.692 32.517 16.447 1.00 84.81 236 ILE A CA 1
ATOM 1918 C C . ILE A 1 236 ? -35.175 32.386 16.275 1.00 84.81 236 ILE A C 1
ATOM 1920 O O . ILE A 1 236 ? -34.546 33.277 15.706 1.00 84.81 236 ILE A O 1
ATOM 1924 N N . VAL A 1 237 ? -34.576 31.266 16.691 1.00 84.81 237 VAL A N 1
ATOM 1925 C CA . VAL A 1 237 ? -33.137 30.997 16.521 1.00 84.81 237 VAL A CA 1
ATOM 1926 C C . VAL A 1 237 ? -32.751 31.001 15.038 1.00 84.81 237 VAL A C 1
ATOM 1928 O O . VAL A 1 237 ? -31.752 31.620 14.654 1.00 84.81 237 VAL A O 1
ATOM 1931 N N . ASN A 1 238 ? -33.566 30.388 14.178 1.00 80.81 238 ASN A N 1
ATOM 1932 C CA . ASN A 1 238 ? -33.347 30.393 12.731 1.00 80.81 238 ASN A CA 1
ATOM 1933 C C . ASN A 1 238 ? -33.510 31.795 12.109 1.00 80.81 238 ASN A C 1
ATOM 1935 O O . ASN A 1 238 ? -32.727 32.181 11.235 1.00 80.81 238 ASN A O 1
ATOM 1939 N N . GLN A 1 239 ? -34.467 32.600 12.581 1.00 81.62 239 GLN A N 1
ATOM 1940 C CA . GLN A 1 239 ? -34.633 33.999 12.158 1.00 81.62 239 GLN A CA 1
ATOM 1941 C C . GLN A 1 239 ? -33.471 34.900 12.620 1.00 81.62 239 GLN A C 1
ATOM 1943 O O . GLN A 1 239 ? -32.993 35.745 11.860 1.00 81.62 239 GLN A O 1
ATOM 1948 N N . ALA A 1 240 ? -32.956 34.698 13.833 1.00 73.81 240 ALA A N 1
ATOM 1949 C CA . ALA A 1 240 ? -31.796 35.426 14.347 1.00 73.81 240 ALA A CA 1
ATOM 1950 C C . ALA A 1 240 ? -30.504 35.063 13.594 1.00 73.81 240 ALA A C 1
ATOM 1952 O O . ALA A 1 240 ? -29.711 35.942 13.253 1.00 73.81 240 ALA A O 1
ATOM 1953 N N . SER A 1 241 ? -30.317 33.784 13.259 1.00 72.94 241 SER A N 1
ATOM 1954 C CA . SER A 1 241 ? -29.157 33.302 12.498 1.00 72.94 241 SER A CA 1
ATOM 1955 C C . SER A 1 241 ? -29.146 33.850 11.065 1.00 72.94 241 SER A C 1
ATOM 1957 O O . SER A 1 241 ? -28.110 34.293 10.567 1.00 72.94 241 SER A O 1
ATOM 1959 N N . THR A 1 242 ? -30.311 33.902 10.413 1.00 65.06 242 THR A N 1
ATOM 1960 C CA . THR A 1 242 ? -30.457 34.487 9.069 1.00 65.06 242 THR A CA 1
ATOM 1961 C C . THR A 1 242 ? -30.305 36.013 9.079 1.00 65.06 242 THR A C 1
ATOM 1963 O O . THR A 1 242 ? -29.701 36.567 8.159 1.00 65.06 242 THR A O 1
ATOM 1966 N N . SER A 1 243 ? -30.738 36.700 10.138 1.00 58.97 243 SER A N 1
ATOM 1967 C CA . SER A 1 243 ? -30.557 38.153 10.294 1.00 58.97 243 SER A CA 1
ATOM 1968 C C . SER A 1 243 ? -29.102 38.543 10.603 1.00 58.97 243 SER A C 1
ATOM 1970 O O . SER A 1 243 ? -28.601 39.524 10.056 1.00 58.97 243 SER A O 1
ATOM 1972 N N . ASN A 1 244 ? -28.372 37.730 11.378 1.00 53.41 244 ASN A N 1
ATOM 1973 C CA . ASN A 1 244 ? -26.931 37.908 11.613 1.00 53.41 244 ASN A CA 1
ATOM 1974 C C . ASN A 1 244 ? -26.068 37.640 10.366 1.00 53.41 244 ASN A C 1
ATOM 1976 O O . ASN A 1 244 ? -24.966 38.170 10.265 1.00 53.41 244 ASN A O 1
ATOM 1980 N N . SER A 1 245 ? -26.563 36.877 9.383 1.00 49.88 245 SER A N 1
ATOM 1981 C CA . SER A 1 245 ? -25.869 36.680 8.098 1.00 49.88 245 SER A CA 1
ATOM 1982 C C . SER A 1 245 ? -25.948 37.889 7.146 1.00 49.88 245 SER A C 1
ATOM 1984 O O . SER A 1 245 ? -25.233 37.929 6.148 1.00 49.88 245 SER A O 1
ATOM 1986 N N . LYS A 1 246 ? -26.782 38.897 7.458 1.00 53.66 246 LYS A N 1
ATOM 1987 C CA . LYS A 1 246 ? -26.967 40.122 6.655 1.00 53.66 246 LYS A CA 1
ATOM 1988 C C . LYS A 1 246 ? -26.304 41.377 7.242 1.00 53.66 246 LYS A C 1
ATOM 1990 O O . LY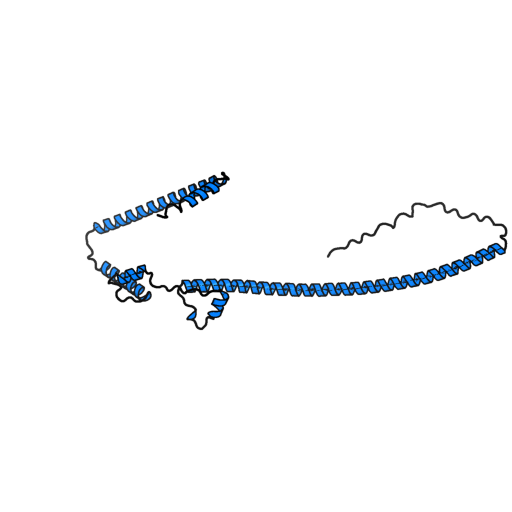S A 1 246 ? -26.409 42.441 6.640 1.00 53.66 246 LYS A O 1
ATOM 1995 N N . ILE A 1 247 ? -25.597 41.279 8.373 1.00 52.56 247 ILE A N 1
ATOM 1996 C CA . ILE A 1 247 ? -24.877 42.406 8.990 1.00 52.56 247 ILE A CA 1
ATOM 1997 C C . ILE A 1 247 ? -23.408 41.995 9.194 1.00 52.56 247 ILE A C 1
ATOM 1999 O O . ILE A 1 247 ? -23.114 41.273 10.143 1.00 52.56 247 ILE A O 1
ATOM 2003 N N . PRO A 1 248 ? -22.454 42.454 8.357 1.00 46.53 248 PRO A N 1
ATOM 2004 C CA . PRO A 1 248 ? -21.061 41.985 8.397 1.00 46.53 248 PRO A CA 1
ATOM 2005 C C . PRO A 1 248 ? -20.265 42.337 9.668 1.00 46.53 248 PRO A C 1
ATOM 2007 O O . PRO A 1 248 ? -19.103 41.962 9.766 1.00 46.53 248 PRO A O 1
ATOM 2010 N N . ASN A 1 249 ? -20.849 43.045 10.643 1.00 52.56 249 ASN A N 1
ATOM 2011 C CA . ASN A 1 249 ? -20.110 43.641 11.764 1.00 52.56 249 ASN A CA 1
ATOM 2012 C C . ASN A 1 249 ? -20.610 43.264 13.177 1.00 52.56 249 ASN A C 1
ATOM 2014 O O . ASN A 1 249 ? -20.091 43.809 14.150 1.00 52.56 249 ASN A O 1
ATOM 2018 N N . SER A 1 250 ? -21.557 42.328 13.352 1.00 50.00 250 SER A N 1
ATOM 2019 C CA . SER A 1 250 ? -22.076 42.000 14.701 1.00 50.00 250 SER A CA 1
ATOM 2020 C C . SER A 1 250 ? -21.171 41.080 15.536 1.00 50.00 250 SER A C 1
ATOM 2022 O O . SER A 1 250 ? -21.226 41.137 16.764 1.00 50.00 250 SER A O 1
ATOM 2024 N N . LYS A 1 251 ? -20.268 40.300 14.917 1.00 54.91 251 LYS A N 1
ATOM 2025 C CA . LYS A 1 251 ? -19.322 39.435 15.657 1.00 54.91 251 LYS A CA 1
ATOM 2026 C C . LYS A 1 251 ? -18.391 40.221 16.587 1.00 54.91 251 LYS A C 1
ATOM 2028 O O . LYS A 1 251 ? -18.102 39.760 17.681 1.00 54.91 251 LYS A O 1
ATOM 2033 N N . LYS A 1 252 ? -18.000 41.441 16.203 1.00 55.19 252 LYS A N 1
ATOM 2034 C CA . LYS A 1 252 ? -17.110 42.280 17.021 1.00 55.19 252 LYS A CA 1
ATOM 2035 C C . LYS A 1 252 ? -17.777 42.814 18.293 1.00 55.19 252 LYS A C 1
ATOM 2037 O O . LYS A 1 252 ? -17.084 43.045 19.271 1.00 55.19 252 LYS A O 1
ATOM 2042 N N . TYR A 1 253 ? -19.099 43.002 18.294 1.00 52.34 253 TYR A N 1
ATOM 2043 C CA . TYR A 1 253 ? -19.828 43.486 19.473 1.00 52.34 253 TYR A CA 1
ATOM 2044 C C . TYR A 1 253 ? -20.162 42.367 20.463 1.00 52.34 253 TYR A C 1
ATOM 2046 O O . TYR A 1 253 ? -20.200 42.611 21.666 1.00 52.34 253 TYR A O 1
ATOM 2054 N N . LEU A 1 254 ? -20.368 41.144 19.970 1.00 56.81 254 LEU A N 1
ATOM 2055 C CA . LEU A 1 254 ? -20.676 39.989 20.814 1.00 56.81 254 LEU A CA 1
ATOM 2056 C C . LEU A 1 254 ? -19.439 39.497 21.582 1.00 56.81 254 LEU A C 1
ATOM 2058 O O . LEU A 1 254 ? -19.556 39.179 22.761 1.00 56.81 254 LEU A O 1
ATOM 2062 N N . ASP A 1 255 ? -18.254 39.554 20.965 1.00 57.50 255 ASP A N 1
ATOM 2063 C CA . ASP A 1 255 ? -16.989 39.241 21.647 1.00 57.50 255 ASP A CA 1
ATOM 2064 C C . ASP A 1 255 ? -16.649 40.270 22.745 1.00 57.50 255 ASP A C 1
ATOM 2066 O O . ASP A 1 255 ? -16.129 39.895 23.792 1.00 57.50 255 ASP A O 1
ATOM 2070 N N . ILE A 1 256 ? -17.014 41.550 22.564 1.00 59.12 256 ILE A N 1
ATOM 2071 C CA . ILE A 1 256 ? -16.821 42.601 23.585 1.00 59.12 256 ILE A CA 1
ATOM 2072 C C . ILE A 1 256 ? -17.784 42.427 24.773 1.00 59.12 256 ILE A C 1
ATOM 2074 O O . ILE A 1 256 ? -17.405 42.700 25.908 1.00 59.12 256 ILE A O 1
ATOM 2078 N N . LEU A 1 257 ? -19.020 41.970 24.542 1.00 54.22 257 LEU A N 1
ATOM 2079 C CA . LEU A 1 257 ? -20.012 41.756 25.609 1.00 54.22 257 LEU A CA 1
ATOM 2080 C C . LEU A 1 257 ? -19.794 40.457 26.397 1.00 54.22 257 LEU A C 1
ATOM 2082 O O . LEU A 1 257 ? -20.213 40.362 27.549 1.00 54.22 257 LEU A O 1
ATOM 2086 N N . LEU A 1 258 ? -19.154 39.454 25.794 1.00 58.09 258 LEU A N 1
ATOM 2087 C CA . LEU A 1 258 ? -18.766 38.234 26.502 1.00 58.09 258 LEU A CA 1
ATOM 2088 C C . LEU A 1 258 ? -17.481 38.437 27.314 1.00 58.09 258 LEU A C 1
ATOM 2090 O O . LEU A 1 258 ? -17.389 37.888 28.405 1.00 58.09 258 LEU A O 1
ATOM 2094 N N . SER A 1 259 ? -16.545 39.287 26.866 1.00 56.97 259 SER A N 1
ATOM 2095 C CA . SER A 1 259 ? -15.337 39.596 27.645 1.00 56.97 259 SER A CA 1
ATOM 2096 C C . SER A 1 259 ? -15.587 40.494 28.861 1.00 56.97 259 SER A C 1
ATOM 2098 O O . SER A 1 259 ? -14.791 40.479 29.788 1.00 56.97 259 SER A O 1
ATOM 2100 N N . THR A 1 260 ? -16.660 41.293 28.881 1.00 53.31 260 THR A N 1
ATOM 2101 C CA . THR A 1 260 ? -16.969 42.192 30.013 1.00 53.31 260 THR A CA 1
ATOM 2102 C C . THR A 1 260 ? -17.795 41.543 31.125 1.00 53.31 260 THR A C 1
ATOM 2104 O O . THR A 1 260 ? -17.912 42.127 32.199 1.00 53.31 260 THR A O 1
ATOM 2107 N N . ASN A 1 261 ? -18.349 40.345 30.907 1.00 50.25 261 ASN A N 1
ATOM 2108 C CA . ASN A 1 261 ? -19.104 39.618 31.936 1.00 50.25 261 ASN A CA 1
ATOM 2109 C C . ASN A 1 261 ? -18.233 38.707 32.816 1.00 50.25 261 ASN A C 1
ATOM 2111 O O . ASN A 1 261 ? -18.655 38.376 33.924 1.00 50.25 261 ASN A O 1
ATOM 2115 N N . ASP A 1 262 ? -17.021 38.350 32.378 1.00 49.09 262 ASP A N 1
ATOM 2116 C CA . ASP A 1 262 ? -16.088 37.562 33.199 1.00 49.09 262 ASP A CA 1
ATOM 2117 C C . ASP A 1 262 ? -15.450 38.394 34.334 1.00 49.09 262 ASP A C 1
ATOM 2119 O O . ASP A 1 262 ? -15.065 37.838 35.361 1.00 49.09 262 ASP A O 1
ATOM 2123 N N . ASP A 1 263 ? -15.440 39.729 34.222 1.00 49.34 263 ASP A N 1
ATOM 2124 C CA . ASP A 1 263 ? -14.904 40.634 35.253 1.00 49.34 263 ASP A CA 1
ATOM 2125 C C . ASP A 1 263 ? -15.921 41.000 36.358 1.00 49.34 263 ASP A C 1
ATOM 2127 O O . ASP A 1 263 ? -15.554 41.631 37.349 1.00 49.34 263 ASP A O 1
ATOM 2131 N N . LEU A 1 264 ? -17.196 40.598 36.237 1.00 46.41 264 LEU A N 1
ATOM 2132 C CA . LEU A 1 264 ? -18.254 40.943 37.206 1.00 46.41 264 LEU A CA 1
ATOM 2133 C C . LEU A 1 264 ? -18.583 39.844 38.233 1.00 46.41 264 LEU A C 1
ATOM 2135 O O . LEU A 1 264 ? -19.417 40.070 39.108 1.00 46.41 264 LEU A O 1
ATOM 2139 N N . TYR A 1 265 ? -17.915 38.687 38.171 1.00 46.78 265 TYR A N 1
ATOM 2140 C CA . TYR A 1 265 ? -18.057 37.593 39.149 1.00 46.78 265 TYR A CA 1
ATOM 2141 C C . TYR A 1 265 ? -16.795 37.332 39.987 1.00 46.78 265 TYR A C 1
ATOM 2143 O O . TYR A 1 265 ? -16.711 36.326 40.691 1.00 46.78 265 TYR A O 1
ATOM 2151 N N . ALA A 1 266 ? -15.827 38.248 39.950 1.00 48.00 266 ALA A N 1
ATOM 2152 C CA . ALA A 1 266 ? -14.626 38.198 40.774 1.00 48.00 266 ALA A CA 1
ATOM 2153 C C . ALA A 1 266 ? -14.658 39.247 41.900 1.00 48.00 266 ALA A C 1
ATOM 2155 O O . ALA A 1 266 ? -13.740 40.052 41.982 1.00 48.00 266 ALA A O 1
ATOM 2156 N N . PHE A 1 267 ? -15.698 39.248 42.745 1.00 41.16 267 PHE A N 1
ATOM 2157 C CA . PHE A 1 267 ? -15.673 39.755 44.131 1.00 41.16 267 PHE A CA 1
ATOM 2158 C C . PHE A 1 267 ? -16.837 39.180 44.946 1.00 41.16 267 PHE A C 1
ATOM 2160 O O . PHE A 1 267 ? -17.980 39.195 44.440 1.00 41.16 267 PHE A O 1
#

Radius of gyration: 54.65 Å; chains: 1; bounding box: 115×59×147 Å

Secondary structure (DSSP, 8-state):
-----------SS--SS------PPP--------HHHHHHHHHHHHHHHHHHHHHHHHHHHHHHHHHHHHHHHHHHHHHHHHHHHHHHHHHHHHHHHHHHHHHHHHHHHHHHHHHHHHHHHHHHTT--GGG-TTS-HHHHHHHHTSPPPP------HHHHHHHHH-GGGTT--SHHHHHHHHHHHHHHHHHHHHHS-----TTHHHHHHHHHHHHHHHHHHHHHHHHHHHHHHHHHHHHHHHHHTT-TTSHHHHHHHHHTTGGGS--